Protein AF-A0A7G5ZEV6-F1 (afdb_monomer_lite)

Sequence (323 aa):
MERAWCELLFVLGARPIETLELEPDALMLGCTPVLNLFPRTSEPVRVDGTRSQYKLVADVHRERATEIYSIEEVAAIVPGERAATLPRFFGAHGTNRTARQVYWHARRGPAFKAALGGTDMRLLLVDPACDPAVPATRTLVARLLCTNRGLAETLPAGTRLDTEDAGAIGAIRLLHAPSRQSLARPDGAARWQLVSQLSLNHLSLADGPEGLLRLKELLALNNLGGSVVADRQIGALAALRCRRVTRHVGGDPWHGYRRGYALTLRLAPDGMRGSSICLFGAVLQRFLALYGGVNTFVELTIEHDDGRVAGHWGALASAQLPL

Radius of gyration: 26.37 Å; chains: 1; bounding box: 63×50×79 Å

Foldseek 3Di:
DDDDDDDDDDDDPDDDPDPDDDDPVNDDPPDDDDDQKDKAKWDKWWDFPPDQKTWIHRDPVLSLFKDFPDFPWKWKDAVPDDIDTAAAPPPPPPPDPPQFGKHKYKDWDFDPDVVSGAITIMIGIDGNVPDPVDGPGIIMMTITMMGRAQPQQPDAFQDWDDDPDDDPDPTDTHNGRDDGDQGDDPDPVLVVLVVVLVVLLALPLDAWDVSLVVVLSNQVNVVSVVDPLSNLLSVQFDHKGKDWDWDQDDDDPPDRTFIEIEIETEGEPPSQPPHDPPVVQVVVLLVVLQSHDPRYWYWYWYAYPVRHTPDTDDTDHRPDDDD

Secondary structure (DSSP, 8-state):
------------SS--SS-----TTSS-SS-------EEEEPPPEEE-SS-S-EE--S-STTTTT-EEEEEEEEEEE-TTS--EEEPBSTT-SSS---TT--EEEEEEEE-SSGGG-SEEEEEEEE-SS--TTS---EEEEEEEEEE-GGGGGGPPTT-EE--SS--S---EE-SSPPPPP-----SHHHHHHHHHHHH--S----SSHHHHHHHHHHHHTT-TT--HHHHHHHHTEEEEEEEEEEEE-SS-SSS-EEEEEEEEEEEPTTTTTTS-HHHHHHHHHHHHHHHSPTTEEEEEEEE-TTS-EEEEEEEEE------

pLDDT: mean 83.71, std 11.6, range [33.62, 97.69]

Structure (mmCIF, N/CA/C/O backbone):
data_AF-A0A7G5ZEV6-F1
#
_entry.id   AF-A0A7G5ZEV6-F1
#
loop_
_atom_site.group_PDB
_atom_site.id
_atom_site.type_symbol
_atom_site.label_atom_id
_atom_site.label_alt_id
_atom_site.label_comp_id
_atom_site.label_asym_id
_atom_site.label_entity_id
_atom_site.label_seq_id
_atom_site.pdbx_PDB_ins_code
_atom_site.Cartn_x
_atom_site.Cartn_y
_atom_site.Cartn_z
_atom_site.occupancy
_atom_site.B_iso_or_equiv
_atom_site.auth_seq_id
_atom_site.auth_comp_id
_atom_site.auth_asym_id
_atom_site.auth_atom_id
_atom_site.pdbx_PDB_model_num
ATOM 1 N N . MET A 1 1 ? -35.819 2.887 -29.837 1.00 51.06 1 MET A N 1
ATOM 2 C CA . MET A 1 1 ? -34.713 3.864 -29.763 1.00 51.06 1 MET A CA 1
ATOM 3 C C . MET A 1 1 ? -33.554 3.290 -30.551 1.00 51.06 1 MET A C 1
ATOM 5 O O . MET A 1 1 ? -33.036 2.253 -30.151 1.00 51.06 1 MET A O 1
ATOM 9 N N . GLU A 1 2 ? -33.211 3.891 -31.689 1.00 62.44 2 GLU A N 1
ATOM 10 C CA . GLU A 1 2 ? -31.985 3.543 -32.414 1.00 62.44 2 GLU A CA 1
ATOM 11 C C . GLU A 1 2 ? -30.780 3.854 -31.522 1.00 62.44 2 GLU A C 1
ATOM 13 O O . GLU A 1 2 ? -30.705 4.920 -30.909 1.00 62.44 2 GLU A O 1
ATOM 18 N N . ARG A 1 3 ? -29.863 2.892 -31.387 1.00 72.12 3 ARG A N 1
ATOM 19 C CA . ARG A 1 3 ? -28.606 3.115 -30.672 1.00 72.12 3 ARG A CA 1
ATOM 20 C C . ARG A 1 3 ? -27.737 4.014 -31.543 1.00 72.12 3 ARG A C 1
ATOM 22 O O . ARG A 1 3 ? -27.248 3.566 -32.574 1.00 72.12 3 ARG A O 1
ATOM 29 N N . ALA A 1 4 ? -27.554 5.263 -31.128 1.00 84.75 4 ALA A N 1
ATOM 30 C CA . ALA A 1 4 ? -26.522 6.118 -31.698 1.00 84.75 4 ALA A CA 1
ATOM 31 C C . ALA A 1 4 ? -25.148 5.503 -31.392 1.00 84.75 4 ALA A C 1
ATOM 33 O O . ALA A 1 4 ? -24.882 5.118 -30.251 1.00 84.75 4 ALA A O 1
ATOM 34 N N . TRP A 1 5 ? -24.295 5.391 -32.404 1.00 86.69 5 TRP A N 1
ATOM 35 C CA . TRP A 1 5 ? -22.937 4.870 -32.280 1.00 86.69 5 TRP A CA 1
ATOM 36 C C . TRP A 1 5 ? -21.950 5.827 -32.948 1.00 86.69 5 TRP A C 1
ATOM 38 O O . TRP A 1 5 ? -22.312 6.582 -33.851 1.00 86.69 5 TRP A O 1
ATOM 48 N N . CYS A 1 6 ? -20.707 5.809 -32.478 1.00 88.38 6 CYS A N 1
ATOM 49 C CA . CYS A 1 6 ? -19.577 6.472 -33.114 1.00 88.38 6 CYS A CA 1
ATOM 50 C C . CYS A 1 6 ? -18.364 5.539 -33.077 1.00 88.38 6 CYS A C 1
ATOM 52 O O . CYS A 1 6 ? -18.226 4.725 -32.162 1.00 88.38 6 CYS A O 1
ATOM 54 N N . GLU A 1 7 ? -17.497 5.652 -34.076 1.00 90.12 7 GLU A N 1
ATOM 55 C CA . GLU A 1 7 ? -16.251 4.891 -34.155 1.00 90.12 7 GLU A CA 1
ATOM 56 C C . GLU A 1 7 ? -15.070 5.782 -33.768 1.00 90.12 7 GLU A C 1
ATOM 58 O O . GLU A 1 7 ? -14.971 6.934 -34.194 1.00 90.12 7 GLU A O 1
ATOM 63 N N . LEU A 1 8 ? -14.164 5.237 -32.955 1.00 87.75 8 LEU A N 1
ATOM 64 C CA . LEU A 1 8 ? -12.902 5.874 -32.592 1.00 87.75 8 LEU A CA 1
ATOM 65 C C . LEU A 1 8 ? -11.758 5.085 -33.227 1.00 87.75 8 LEU A C 1
ATOM 67 O O . LEU A 1 8 ? -11.568 3.909 -32.921 1.00 87.75 8 LEU A O 1
ATOM 71 N N . LEU A 1 9 ? -10.984 5.739 -34.094 1.00 89.94 9 LEU A N 1
ATOM 72 C CA . LEU A 1 9 ? -9.820 5.139 -34.739 1.00 89.94 9 LEU A CA 1
ATOM 73 C C . LEU A 1 9 ? -8.532 5.591 -34.040 1.00 89.94 9 LEU A C 1
ATOM 75 O O . LEU A 1 9 ? -8.177 6.769 -34.072 1.00 89.94 9 LEU A O 1
ATOM 79 N N . PHE A 1 10 ? -7.807 4.644 -33.446 1.00 86.12 10 PHE A N 1
ATOM 80 C CA . PHE A 1 10 ? -6.501 4.890 -32.832 1.00 86.12 10 PHE A CA 1
ATOM 81 C C . PHE A 1 10 ? -5.382 4.568 -33.827 1.00 86.12 10 PHE A C 1
ATOM 83 O O . PHE A 1 10 ? -5.043 3.406 -34.046 1.00 86.12 10 PHE A O 1
ATOM 90 N N . VAL A 1 11 ? -4.802 5.600 -34.442 1.00 88.94 11 VAL A N 1
ATOM 91 C CA . VAL A 1 11 ? -3.686 5.444 -35.387 1.00 88.94 11 VAL A CA 1
ATOM 92 C C . VAL A 1 11 ? -2.369 5.364 -34.616 1.00 88.94 11 VAL A C 1
ATOM 94 O O . VAL A 1 11 ? -1.988 6.303 -33.918 1.00 88.94 11 VAL A O 1
ATOM 97 N N . LEU A 1 12 ? -1.662 4.241 -34.745 1.00 85.81 12 LEU A N 1
ATOM 98 C CA . LEU A 1 12 ? -0.356 4.040 -34.119 1.00 85.81 12 LEU A CA 1
ATOM 99 C C . LEU A 1 12 ? 0.763 4.552 -35.035 1.00 85.81 12 LEU A C 1
ATOM 101 O O . LEU A 1 12 ? 0.780 4.262 -36.228 1.00 85.81 12 LEU A O 1
ATOM 105 N N . GLY A 1 13 ? 1.735 5.270 -34.465 1.00 85.75 13 GLY A N 1
ATOM 106 C CA . GLY A 1 13 ? 2.903 5.779 -35.202 1.00 85.75 13 GLY A CA 1
ATOM 107 C C . GLY A 1 13 ? 3.938 4.710 -35.578 1.00 85.75 13 GLY A C 1
ATOM 108 O O . GLY A 1 13 ? 4.885 4.998 -36.303 1.00 85.75 13 GLY A O 1
ATOM 109 N N . ALA A 1 14 ? 3.776 3.482 -35.084 1.00 81.88 14 ALA A N 1
ATOM 110 C CA . ALA A 1 14 ? 4.617 2.338 -35.404 1.00 81.88 14 ALA A CA 1
ATOM 111 C C . ALA A 1 14 ? 3.800 1.044 -35.321 1.00 81.88 14 ALA A C 1
ATOM 113 O O . ALA A 1 14 ? 2.807 0.964 -34.593 1.00 81.88 14 ALA A O 1
ATOM 114 N N . ARG A 1 15 ? 4.237 0.013 -36.050 1.00 78.44 15 ARG A N 1
ATOM 115 C CA . ARG A 1 15 ? 3.632 -1.320 -35.976 1.00 78.44 15 ARG A CA 1
ATOM 116 C C . ARG A 1 15 ? 3.967 -1.966 -34.618 1.00 78.44 15 ARG A C 1
ATOM 118 O O . ARG A 1 15 ? 5.145 -1.965 -34.254 1.00 78.44 15 ARG A O 1
ATOM 125 N N . PRO A 1 16 ? 2.986 -2.532 -33.889 1.00 72.25 16 PRO A N 1
ATOM 126 C CA . PRO A 1 16 ? 3.250 -3.312 -32.683 1.00 72.25 16 PRO A CA 1
ATOM 127 C C . PRO A 1 16 ? 4.245 -4.448 -32.954 1.00 72.25 16 PRO A C 1
ATOM 129 O O . PRO A 1 16 ? 4.195 -5.078 -34.012 1.00 72.25 16 PRO A O 1
ATOM 132 N N . ILE A 1 17 ? 5.159 -4.685 -32.009 1.00 64.81 17 ILE A N 1
ATOM 133 C CA . ILE A 1 17 ? 6.208 -5.717 -32.119 1.00 64.81 17 ILE A CA 1
ATOM 134 C C . ILE A 1 17 ? 5.598 -7.123 -32.016 1.00 64.81 17 ILE A C 1
ATOM 136 O O . ILE A 1 17 ? 6.056 -8.045 -32.686 1.00 64.81 17 ILE A O 1
ATOM 140 N N . GLU A 1 18 ? 4.543 -7.267 -31.215 1.00 67.56 18 GLU A N 1
ATOM 141 C CA . GLU A 1 18 ? 3.752 -8.489 -31.077 1.00 67.56 18 GLU A CA 1
ATOM 142 C C . GLU A 1 18 ? 2.370 -8.285 -31.703 1.00 67.56 18 GLU A C 1
ATOM 144 O O . GLU A 1 18 ? 1.846 -7.166 -31.738 1.00 67.56 18 GLU A O 1
ATOM 149 N N . THR A 1 19 ? 1.778 -9.361 -32.219 1.00 71.81 19 THR A N 1
ATOM 150 C CA . THR A 1 19 ? 0.402 -9.344 -32.720 1.00 71.81 19 THR A CA 1
ATOM 151 C C . THR A 1 19 ? -0.529 -8.996 -31.562 1.00 71.81 19 THR A C 1
ATOM 153 O O . THR A 1 19 ? -0.607 -9.732 -30.584 1.00 71.81 19 THR A O 1
ATOM 156 N N . LEU A 1 20 ? -1.208 -7.853 -31.653 1.00 70.50 20 LEU A N 1
ATOM 157 C CA . LEU A 1 20 ? -2.166 -7.427 -30.642 1.00 70.50 20 LEU A CA 1
ATOM 158 C C . LEU A 1 20 ? -3.488 -8.160 -30.893 1.00 70.50 20 LEU A C 1
ATOM 160 O O . LEU A 1 20 ? -4.262 -7.764 -31.763 1.00 70.50 20 LEU A O 1
ATOM 164 N N . GLU A 1 21 ? -3.723 -9.247 -30.168 1.00 75.88 21 GLU A N 1
ATOM 165 C CA . GLU A 1 21 ? -5.029 -9.905 -30.140 1.00 75.88 21 GLU A CA 1
ATOM 166 C C . GLU A 1 21 ? -5.960 -9.078 -29.245 1.00 75.88 21 GLU A C 1
ATOM 168 O O . GLU A 1 21 ? -5.743 -8.960 -28.040 1.00 75.88 21 GLU A O 1
ATOM 173 N N . LEU A 1 22 ? -6.949 -8.421 -29.856 1.00 80.25 22 LEU A N 1
ATOM 174 C CA . LEU A 1 22 ? -7.948 -7.620 -29.154 1.00 80.25 22 LEU A CA 1
ATOM 175 C C . LEU A 1 22 ? -9.276 -8.367 -29.138 1.00 80.25 22 LEU A C 1
ATOM 177 O O . LEU A 1 22 ? -9.859 -8.628 -30.191 1.00 80.25 22 LEU A O 1
ATOM 181 N N . GLU A 1 23 ? -9.768 -8.656 -27.942 1.00 84.31 23 GLU A N 1
ATOM 182 C CA . GLU A 1 23 ? -11.120 -9.167 -27.733 1.00 84.31 23 GLU A CA 1
ATOM 183 C C . GLU A 1 23 ? -12.104 -7.998 -27.520 1.00 84.31 23 GLU A C 1
ATOM 185 O O . GLU A 1 23 ? -11.692 -6.912 -27.094 1.00 84.31 23 GLU A O 1
ATOM 190 N N . PRO A 1 24 ? -13.409 -8.159 -27.820 1.00 83.44 24 PRO A N 1
ATOM 191 C CA . PRO A 1 24 ? -14.403 -7.094 -27.647 1.00 83.44 24 PRO A CA 1
ATOM 192 C C . PRO A 1 24 ? -14.501 -6.521 -26.222 1.00 83.44 24 PRO A C 1
ATOM 194 O O . PRO A 1 24 ? -14.968 -5.400 -26.042 1.00 83.44 24 PRO A O 1
ATOM 197 N N . ASP A 1 25 ? -14.077 -7.278 -25.215 1.00 83.75 25 ASP A N 1
ATOM 198 C CA . ASP A 1 25 ? -14.032 -6.912 -23.799 1.00 83.75 25 ASP A CA 1
ATOM 199 C C . ASP A 1 25 ? -12.649 -6.416 -23.333 1.00 83.75 25 ASP A C 1
ATOM 201 O O . ASP A 1 25 ? -12.486 -6.064 -22.165 1.00 83.75 25 ASP A O 1
ATOM 205 N N . ALA A 1 26 ? -11.670 -6.278 -24.236 1.00 84.00 26 ALA A N 1
ATOM 206 C CA . ALA A 1 26 ? -10.351 -5.722 -23.918 1.00 84.00 26 ALA A CA 1
ATOM 207 C C . ALA A 1 26 ? -10.407 -4.245 -23.476 1.00 84.00 26 ALA A C 1
ATOM 209 O O . ALA A 1 26 ? -9.509 -3.763 -22.782 1.00 84.00 26 ALA A O 1
ATOM 210 N N . LEU A 1 27 ? -11.456 -3.515 -23.872 1.00 86.06 27 LEU A N 1
ATOM 211 C CA . LEU A 1 27 ? -11.711 -2.136 -23.462 1.00 86.06 27 LEU A CA 1
ATOM 212 C C . LEU A 1 27 ? -13.112 -2.028 -22.865 1.00 86.06 27 LEU A C 1
ATOM 214 O O . LEU A 1 27 ? -14.116 -2.119 -23.568 1.00 86.06 27 LEU A O 1
ATOM 218 N N . MET A 1 28 ? -13.174 -1.779 -21.560 1.00 87.31 28 MET A N 1
ATOM 219 C CA . MET A 1 28 ? -14.430 -1.617 -20.834 1.00 87.31 28 MET A CA 1
ATOM 220 C C . MET A 1 28 ? -14.518 -0.226 -20.207 1.00 87.31 28 MET A C 1
ATOM 222 O O . MET A 1 28 ? -13.557 0.288 -19.633 1.00 87.31 28 MET A O 1
ATOM 226 N N . LEU A 1 29 ? -15.694 0.390 -20.317 1.00 88.12 29 LEU A N 1
ATOM 227 C CA . LEU A 1 29 ? -16.012 1.670 -19.687 1.00 88.12 29 LEU A CA 1
ATOM 228 C C . LEU A 1 29 ? -16.746 1.441 -18.361 1.00 88.12 29 LEU A C 1
ATOM 230 O O . LEU A 1 29 ? -17.375 0.405 -18.156 1.00 88.12 29 LEU A O 1
ATOM 234 N N . GLY A 1 30 ? -16.701 2.430 -17.465 1.00 88.44 30 GLY A N 1
ATOM 235 C CA . GLY A 1 30 ? -17.373 2.340 -16.161 1.00 88.44 30 GLY A CA 1
ATOM 236 C C . GLY A 1 30 ? -16.683 1.395 -15.173 1.00 88.44 30 GLY A C 1
ATOM 237 O O . GLY A 1 30 ? -17.305 0.935 -14.218 1.00 88.44 30 GLY A O 1
ATOM 238 N N . CYS A 1 31 ? -15.405 1.094 -15.396 1.00 91.19 31 CYS A N 1
ATOM 239 C CA . CYS A 1 31 ? -14.607 0.239 -14.528 1.00 91.19 31 CYS A CA 1
ATOM 240 C C . CYS A 1 31 ? -13.794 1.088 -13.549 1.00 91.19 31 CYS A C 1
ATOM 242 O O . CYS A 1 31 ? -13.186 2.086 -13.932 1.00 91.19 31 CYS A O 1
ATOM 244 N N . THR A 1 32 ? -13.757 0.677 -12.284 1.00 92.81 32 THR A N 1
ATOM 245 C CA . THR A 1 32 ? -12.951 1.321 -11.243 1.00 92.81 32 THR A CA 1
ATOM 246 C C . THR A 1 32 ? -12.394 0.259 -10.294 1.00 92.81 32 THR A C 1
ATOM 248 O O . THR A 1 32 ? -13.095 -0.724 -10.023 1.00 92.81 32 THR A O 1
ATOM 251 N N . PRO A 1 33 ? -11.152 0.396 -9.792 1.00 94.19 33 PRO A N 1
ATOM 252 C CA . PRO A 1 33 ? -10.669 -0.475 -8.731 1.00 94.19 33 PRO A CA 1
ATOM 253 C C . PRO A 1 33 ? -11.511 -0.281 -7.465 1.00 94.19 33 PRO A C 1
ATOM 255 O O . PRO A 1 33 ? -11.847 0.841 -7.088 1.00 94.19 33 PRO A O 1
ATOM 258 N N . VAL A 1 34 ? -11.822 -1.384 -6.787 1.00 91.69 34 VAL A N 1
ATOM 259 C CA . VAL A 1 34 ? -12.568 -1.387 -5.523 1.00 91.69 34 VAL A CA 1
ATOM 260 C C . VAL A 1 34 ? -11.732 -2.019 -4.418 1.00 91.69 34 VAL A C 1
ATOM 262 O O . VAL A 1 34 ? -10.966 -2.953 -4.657 1.00 91.69 34 VAL A O 1
ATOM 265 N N . LEU A 1 35 ? -11.878 -1.505 -3.197 1.00 93.31 35 LEU A N 1
ATOM 266 C CA . LEU A 1 35 ? -11.223 -2.027 -2.000 1.00 93.31 35 LEU A CA 1
ATOM 267 C C . LEU A 1 35 ? -12.280 -2.578 -1.048 1.00 93.31 35 LEU A C 1
ATOM 269 O O . LEU A 1 35 ? -13.309 -1.945 -0.830 1.00 93.31 35 LEU A O 1
ATOM 273 N N . ASN A 1 36 ? -12.005 -3.734 -0.442 1.00 93.56 36 ASN A N 1
ATOM 274 C CA . ASN A 1 36 ? -12.885 -4.304 0.573 1.00 93.56 36 ASN A CA 1
ATOM 275 C C . ASN A 1 36 ? -12.675 -3.622 1.934 1.00 93.56 36 ASN A C 1
ATOM 277 O O . ASN A 1 36 ? -11.976 -4.156 2.803 1.00 93.56 36 ASN A O 1
ATOM 281 N N . LEU A 1 37 ? -13.245 -2.430 2.090 1.00 94.88 37 LEU A N 1
ATOM 282 C CA . LEU A 1 37 ? -13.186 -1.637 3.310 1.00 94.88 37 LEU A CA 1
ATOM 283 C C . LEU A 1 37 ? -14.581 -1.127 3.671 1.00 94.88 37 LEU A C 1
ATOM 285 O O . LEU A 1 37 ? -15.252 -0.523 2.841 1.00 94.88 37 LEU A O 1
ATOM 289 N N . PHE A 1 38 ? -15.003 -1.346 4.914 1.00 94.62 38 PHE A N 1
ATOM 290 C CA . PHE A 1 38 ? -16.320 -0.936 5.404 1.00 94.62 38 PHE A CA 1
ATOM 291 C C . PHE A 1 38 ? -16.243 -0.364 6.826 1.00 94.62 38 PHE A C 1
ATOM 293 O O . PHE A 1 38 ? -15.426 -0.821 7.638 1.00 94.62 38 PHE A O 1
ATOM 300 N N . PRO A 1 39 ? -17.067 0.644 7.158 1.00 96.56 39 PRO A N 1
ATOM 301 C CA . PRO A 1 39 ? -17.065 1.249 8.481 1.00 96.56 39 PRO A CA 1
ATOM 302 C C . PRO A 1 39 ? -17.690 0.315 9.527 1.00 96.56 39 PRO A C 1
ATOM 304 O O . PRO A 1 39 ? -18.668 -0.385 9.261 1.00 96.56 39 PRO A O 1
ATOM 307 N N . ARG A 1 40 ? -17.147 0.326 10.748 1.00 96.75 40 ARG A N 1
ATOM 308 C CA . ARG A 1 40 ? -17.740 -0.319 11.932 1.00 96.75 40 ARG A CA 1
ATOM 309 C C . ARG A 1 40 ? -17.477 0.496 13.192 1.00 96.75 40 ARG A C 1
ATOM 311 O O . ARG A 1 40 ? -16.454 1.167 13.304 1.00 96.75 40 ARG A O 1
ATOM 318 N N . THR A 1 41 ? -18.379 0.385 14.158 1.00 97.19 41 THR A N 1
ATOM 319 C CA . THR A 1 41 ? -18.145 0.835 15.534 1.00 97.19 41 THR A CA 1
ATOM 320 C C . THR A 1 41 ? -17.613 -0.342 16.337 1.00 97.19 41 THR A C 1
ATOM 322 O O . THR A 1 41 ? -18.148 -1.439 16.220 1.00 97.19 41 THR A O 1
ATOM 325 N N . SER A 1 42 ? -16.550 -0.133 17.112 1.00 97.25 42 SER A N 1
ATOM 326 C CA . SER A 1 42 ? -15.963 -1.188 17.934 1.00 97.25 42 SER A CA 1
ATOM 327 C C . SER A 1 42 ? -16.894 -1.632 19.057 1.00 97.25 42 SER A C 1
ATOM 329 O O . SER A 1 42 ? -17.705 -0.849 19.556 1.00 97.25 42 SER A O 1
ATOM 331 N N . GLU A 1 43 ? -16.662 -2.842 19.558 1.00 96.75 43 GLU A N 1
ATOM 332 C CA . GLU A 1 43 ? -17.153 -3.241 20.873 1.00 96.75 43 GLU A CA 1
ATOM 333 C C . GLU A 1 43 ? -16.636 -2.261 21.946 1.00 96.75 43 GLU A C 1
ATOM 335 O O . GLU A 1 43 ? -15.498 -1.774 21.837 1.00 96.75 43 GLU A O 1
ATOM 340 N N . PRO A 1 44 ? -17.439 -1.948 22.978 1.00 95.88 44 PRO A N 1
ATOM 341 C CA . PRO A 1 44 ? -17.030 -1.048 24.045 1.00 95.88 44 PRO A CA 1
ATOM 342 C C . PRO A 1 44 ? -15.891 -1.661 24.863 1.00 95.88 44 PRO A C 1
ATOM 344 O O . PRO A 1 44 ? -15.980 -2.778 25.374 1.00 95.88 44 PRO A O 1
ATOM 347 N N . VAL A 1 45 ? -14.813 -0.901 25.033 1.00 94.56 45 VAL A N 1
ATOM 348 C CA . VAL A 1 45 ? -13.636 -1.322 25.795 1.00 94.56 45 VAL A CA 1
ATOM 349 C C . VAL A 1 45 ? -13.634 -0.603 27.135 1.00 94.56 45 VAL A C 1
ATOM 351 O O . VAL A 1 45 ? -13.322 0.585 27.214 1.00 94.56 45 VAL A O 1
ATOM 354 N N . ARG A 1 46 ? -13.961 -1.323 28.209 1.00 93.00 46 ARG A N 1
ATOM 355 C CA . ARG A 1 46 ? -13.833 -0.790 29.568 1.00 93.00 46 ARG A CA 1
ATOM 356 C C . ARG A 1 46 ? -12.359 -0.709 29.958 1.00 93.00 46 ARG A C 1
ATOM 358 O O . ARG A 1 46 ? -11.650 -1.713 29.934 1.00 93.00 46 ARG A O 1
ATOM 365 N N . VAL A 1 47 ? -11.922 0.486 30.330 1.00 90.12 47 VAL A N 1
ATOM 366 C CA . VAL A 1 47 ? -10.599 0.744 30.896 1.00 90.12 47 VAL A CA 1
ATOM 367 C C . VAL A 1 47 ? -10.734 0.697 32.410 1.00 90.12 47 VAL A C 1
ATOM 369 O O . VAL A 1 47 ? -11.624 1.325 32.978 1.00 90.12 47 VAL A O 1
ATOM 372 N N . ASP A 1 48 ? -9.881 -0.091 33.051 1.00 84.62 48 ASP A N 1
ATOM 373 C CA . ASP A 1 48 ? -9.865 -0.282 34.505 1.00 84.62 48 ASP A CA 1
ATOM 374 C C . ASP A 1 48 ? -8.508 0.080 35.129 1.00 84.62 48 ASP A C 1
ATOM 376 O O . ASP A 1 48 ? -8.348 0.022 36.344 1.00 84.62 48 ASP A O 1
ATOM 380 N N . GLY A 1 49 ? -7.524 0.458 34.306 1.00 81.94 49 GLY A N 1
ATOM 381 C CA . GLY A 1 49 ? -6.166 0.786 34.746 1.00 81.94 49 GLY A CA 1
ATOM 382 C C . GLY A 1 49 ? -5.306 -0.429 35.108 1.00 81.94 49 GLY A C 1
ATOM 383 O O . GLY A 1 49 ? -4.120 -0.268 35.371 1.00 81.94 49 GLY A O 1
ATOM 384 N N . THR A 1 50 ? -5.848 -1.649 35.062 1.00 84.50 50 THR A N 1
ATOM 385 C CA . THR A 1 50 ? -5.110 -2.877 35.417 1.00 84.50 50 THR A CA 1
ATOM 386 C C . THR A 1 50 ? -4.229 -3.392 34.280 1.00 84.50 50 THR A C 1
ATOM 388 O O . THR A 1 50 ? -3.335 -4.212 34.490 1.00 84.50 50 THR A O 1
ATOM 391 N N . ARG A 1 51 ? -4.479 -2.919 33.053 1.00 86.88 51 ARG A N 1
ATOM 392 C CA . ARG A 1 51 ? -3.773 -3.329 31.835 1.00 86.88 51 ARG A CA 1
ATOM 393 C C . ARG A 1 51 ? -3.172 -2.122 31.131 1.00 86.88 51 ARG A C 1
ATOM 395 O O . ARG A 1 51 ? -3.811 -1.083 30.985 1.00 86.88 51 ARG A O 1
ATOM 402 N N . SER A 1 52 ? -1.965 -2.307 30.605 1.00 86.50 52 SER A N 1
ATOM 403 C CA . SER A 1 52 ? -1.275 -1.309 29.778 1.00 86.50 52 SER A CA 1
ATOM 404 C C . SER A 1 52 ? -1.798 -1.241 28.340 1.00 86.50 52 SER A C 1
ATOM 406 O O . SER A 1 52 ? -1.575 -0.256 27.639 1.00 86.50 52 SER A O 1
ATOM 408 N N . GLN A 1 53 ? -2.488 -2.289 27.882 1.00 91.12 53 GLN A N 1
ATOM 409 C CA . GLN A 1 53 ? -3.024 -2.394 26.530 1.00 91.12 53 GLN A CA 1
ATOM 410 C C . GLN A 1 53 ? -4.368 -3.121 26.525 1.00 91.12 53 GLN A C 1
ATOM 412 O O . GLN A 1 53 ? -4.554 -4.125 27.218 1.00 91.12 53 GLN A O 1
ATOM 417 N N . TYR A 1 54 ? -5.280 -2.650 25.683 1.00 92.31 54 TYR A N 1
ATOM 418 C CA . TYR A 1 54 ? -6.630 -3.182 25.554 1.00 92.31 54 TYR A CA 1
ATOM 419 C C . TYR A 1 54 ? -6.856 -3.672 24.128 1.00 92.31 54 TYR A C 1
ATOM 421 O O . TYR A 1 54 ? -6.559 -2.963 23.167 1.00 92.31 54 TYR A O 1
ATOM 429 N N . LYS A 1 55 ? -7.354 -4.901 23.969 1.00 92.94 55 LYS A N 1
ATOM 430 C CA . LYS A 1 55 ? -7.707 -5.428 22.647 1.00 92.94 55 LYS A CA 1
ATOM 431 C C . LYS A 1 55 ? -8.910 -4.655 22.113 1.00 92.94 55 LYS A C 1
ATOM 433 O O . LYS A 1 55 ? -9.910 -4.530 22.812 1.00 92.94 55 LYS A O 1
ATOM 438 N N . LEU A 1 56 ? -8.809 -4.189 20.874 1.00 94.62 56 LEU A N 1
ATOM 439 C CA . LEU A 1 56 ? -9.925 -3.591 20.161 1.00 94.62 56 LEU A CA 1
ATOM 440 C C . LEU A 1 56 ? -10.595 -4.657 19.296 1.00 94.62 56 LEU A C 1
ATOM 442 O O . LEU A 1 56 ? -9.922 -5.342 18.523 1.00 94.62 56 LEU A O 1
ATOM 446 N N . VAL A 1 57 ? -11.908 -4.807 19.444 1.00 94.25 57 VAL A N 1
ATOM 447 C CA . VAL A 1 57 ? -12.719 -5.779 18.701 1.00 94.25 57 VAL A CA 1
ATOM 448 C C . VAL A 1 57 ? -13.716 -5.003 17.853 1.00 94.25 57 VAL A C 1
ATOM 450 O O . VAL A 1 57 ? -14.395 -4.120 18.366 1.00 94.25 57 VAL A O 1
ATOM 453 N N . ALA A 1 58 ? -13.772 -5.296 16.554 1.00 94.56 58 ALA A N 1
ATOM 454 C CA . ALA A 1 58 ? -14.711 -4.636 15.646 1.00 94.56 58 ALA A CA 1
ATOM 455 C C . ALA A 1 58 ? -16.134 -5.193 15.763 1.00 94.56 58 ALA A C 1
ATOM 457 O O . ALA A 1 58 ? -17.089 -4.434 15.719 1.00 94.56 58 ALA A O 1
ATOM 458 N N . ASP A 1 59 ? -16.253 -6.515 15.863 1.00 92.38 59 ASP A N 1
ATOM 459 C CA . ASP A 1 59 ? -17.519 -7.239 15.959 1.00 92.38 59 ASP A CA 1
ATOM 460 C C . ASP A 1 59 ? -17.212 -8.594 16.606 1.00 92.38 59 ASP A C 1
ATOM 462 O O . ASP A 1 59 ? -16.470 -9.403 16.034 1.00 92.38 59 ASP A O 1
ATOM 466 N N . VAL A 1 60 ? -17.722 -8.829 17.816 1.00 91.06 60 VAL A N 1
ATOM 467 C CA . VAL A 1 60 ? -17.437 -10.069 18.559 1.00 91.06 60 VAL A CA 1
ATOM 468 C C . VAL A 1 60 ? -18.049 -11.305 17.891 1.00 91.06 60 VAL A C 1
ATOM 470 O O . VAL A 1 60 ? -17.474 -12.394 17.949 1.00 91.06 60 VAL A O 1
ATOM 473 N N . HIS A 1 61 ? -19.178 -11.149 17.199 1.00 91.00 61 HIS A N 1
ATOM 474 C CA . HIS A 1 61 ? -19.874 -12.244 16.524 1.00 91.00 61 HIS A CA 1
ATOM 475 C C . HIS A 1 61 ? -19.206 -12.617 15.200 1.00 91.00 61 HIS A C 1
ATOM 477 O O . HIS A 1 61 ? -19.265 -13.772 14.775 1.00 91.00 61 HIS A O 1
ATOM 483 N N . ARG A 1 62 ? -18.536 -11.655 14.557 1.00 89.50 62 ARG A N 1
ATOM 484 C CA . ARG A 1 62 ? -17.846 -11.835 13.270 1.00 89.50 62 ARG A CA 1
ATOM 485 C C . ARG A 1 62 ? -16.325 -11.733 13.371 1.00 89.50 62 ARG A C 1
ATOM 487 O O . ARG A 1 62 ? -15.664 -11.529 12.358 1.00 89.50 62 ARG A O 1
ATOM 494 N N . GLU A 1 63 ? -15.741 -11.959 14.548 1.00 87.12 63 GLU A N 1
ATOM 495 C CA . GLU A 1 63 ? -14.290 -11.827 14.784 1.00 87.12 63 GLU A CA 1
ATOM 496 C C . GLU A 1 63 ? -13.434 -12.671 13.812 1.00 87.12 63 GLU A C 1
ATOM 498 O O . GLU A 1 63 ? -12.343 -12.262 13.416 1.00 87.12 63 GLU A O 1
ATOM 503 N N . ARG A 1 64 ? -13.945 -13.834 13.375 1.00 85.88 64 ARG A N 1
ATOM 504 C CA . ARG A 1 64 ? -13.266 -14.714 12.403 1.00 85.88 64 ARG A CA 1
ATOM 505 C C . ARG A 1 64 ? -13.205 -14.153 10.987 1.00 85.88 64 ARG A C 1
ATOM 507 O O . ARG A 1 64 ? -12.322 -14.540 10.232 1.00 85.88 64 ARG A O 1
ATOM 514 N N . ALA A 1 65 ? -14.164 -13.309 10.622 1.00 88.06 65 ALA A N 1
ATOM 515 C CA . ALA A 1 65 ? -14.313 -12.776 9.274 1.00 88.06 65 ALA A CA 1
ATOM 516 C C . ALA A 1 65 ? -13.907 -11.303 9.193 1.00 88.06 65 ALA A C 1
ATOM 518 O O . ALA A 1 65 ? -13.536 -10.851 8.123 1.00 88.06 65 ALA A O 1
ATOM 519 N N . THR A 1 66 ? -13.942 -10.562 10.300 1.00 91.19 66 THR A N 1
ATOM 520 C CA . THR A 1 66 ? -13.668 -9.122 10.337 1.00 91.19 66 THR A CA 1
ATOM 521 C C . THR A 1 66 ? -12.273 -8.847 10.896 1.00 91.19 66 THR A C 1
ATOM 523 O O . THR A 1 66 ? -11.883 -9.374 11.940 1.00 91.19 66 THR A O 1
ATOM 526 N N . GLU A 1 67 ? -11.514 -7.990 10.220 1.00 91.69 67 GLU A N 1
ATOM 527 C CA . GLU A 1 67 ? -10.230 -7.468 10.692 1.00 91.69 67 GLU A CA 1
ATOM 528 C C . GLU A 1 67 ? -10.219 -5.942 10.628 1.00 91.69 67 GLU A C 1
ATOM 530 O O . GLU A 1 67 ? -10.724 -5.335 9.686 1.00 91.69 67 GLU A O 1
ATOM 535 N N . ILE A 1 68 ? -9.636 -5.318 11.651 1.00 94.25 68 ILE A N 1
ATOM 536 C CA . ILE A 1 68 ? -9.508 -3.862 11.734 1.00 94.25 68 ILE A CA 1
ATOM 537 C C . ILE A 1 68 ? -8.389 -3.419 10.790 1.00 94.25 68 ILE A C 1
ATOM 539 O O . ILE A 1 68 ? -7.225 -3.774 11.003 1.00 94.25 68 ILE A O 1
ATOM 543 N N . TYR A 1 69 ? -8.721 -2.601 9.792 1.00 93.50 69 TYR A N 1
ATOM 544 C CA . TYR A 1 69 ? -7.764 -1.979 8.876 1.00 93.50 69 TYR A CA 1
ATOM 545 C C . TYR A 1 69 ? -7.172 -0.699 9.484 1.00 93.50 69 TYR A C 1
ATOM 547 O O . TYR A 1 69 ? -5.956 -0.611 9.679 1.00 93.50 69 TYR A O 1
ATOM 555 N N . SER A 1 70 ? -8.023 0.248 9.881 1.00 94.19 70 SER A N 1
ATOM 556 C CA . SER A 1 70 ? -7.620 1.506 10.519 1.00 94.19 70 SER A CA 1
ATOM 557 C C . SER A 1 70 ? -8.561 1.887 11.660 1.00 94.19 70 SER A C 1
ATOM 559 O O . SER A 1 70 ? -9.724 1.483 11.713 1.00 94.19 70 SER A O 1
ATOM 561 N N . ILE A 1 71 ? -8.019 2.661 12.601 1.00 95.69 71 ILE A N 1
ATOM 562 C CA . ILE A 1 71 ? -8.800 3.369 13.613 1.00 95.69 71 ILE A CA 1
ATOM 563 C C . ILE A 1 71 ? -8.930 4.806 13.127 1.00 95.69 71 ILE A C 1
ATOM 565 O O . ILE A 1 71 ? -7.922 5.505 12.993 1.00 95.69 71 ILE A O 1
ATOM 569 N N . GLU A 1 72 ? -10.164 5.214 12.865 1.00 95.38 72 GLU A N 1
ATOM 570 C CA . GLU A 1 72 ? -10.490 6.550 12.379 1.00 95.38 72 GLU A CA 1
ATOM 571 C C . GLU A 1 72 ? -10.650 7.525 13.543 1.00 95.38 72 GLU A C 1
ATOM 573 O O . GLU A 1 72 ? -10.154 8.648 13.502 1.00 95.38 72 GLU A O 1
ATOM 578 N N . GLU A 1 73 ? -11.302 7.075 14.614 1.00 95.31 73 GLU A N 1
ATOM 579 C CA . GLU A 1 73 ? -11.568 7.884 15.796 1.00 95.31 73 GLU A CA 1
ATOM 580 C C . GLU A 1 73 ? -11.663 7.004 17.043 1.00 95.31 73 GLU A C 1
ATOM 582 O O . GLU A 1 73 ? -12.114 5.861 16.965 1.00 95.31 73 GLU A O 1
ATOM 587 N N . VAL A 1 74 ? -11.268 7.544 18.197 1.00 95.38 74 VAL A N 1
ATOM 588 C CA . VAL A 1 74 ? -11.495 6.933 19.510 1.00 95.38 74 VAL A CA 1
ATOM 589 C C . VAL A 1 74 ? -12.184 7.957 20.396 1.00 95.38 74 VAL A C 1
ATOM 591 O O . VAL A 1 74 ? -11.649 9.041 20.609 1.00 95.38 74 VAL A O 1
ATOM 594 N N . ALA A 1 75 ? -13.340 7.601 20.939 1.00 94.56 75 ALA A N 1
ATOM 595 C CA . ALA A 1 75 ? -14.068 8.388 21.919 1.00 94.56 75 ALA A CA 1
ATOM 596 C C . ALA A 1 75 ? -14.005 7.715 23.293 1.00 94.56 75 ALA A C 1
ATOM 598 O O . ALA A 1 75 ? -14.071 6.490 23.405 1.00 94.56 75 ALA A O 1
ATOM 599 N N . ALA A 1 76 ? -13.885 8.525 24.341 1.00 92.94 76 ALA A N 1
ATOM 600 C CA . ALA A 1 76 ? -14.005 8.104 25.726 1.00 92.94 76 ALA A CA 1
ATOM 601 C C . ALA A 1 76 ? -15.357 8.539 26.290 1.00 92.94 76 ALA A C 1
ATOM 603 O O . ALA A 1 76 ? -15.772 9.687 26.137 1.00 92.94 76 ALA A O 1
ATOM 604 N N . ILE A 1 77 ? -16.019 7.609 26.967 1.00 92.50 77 ILE A N 1
ATOM 605 C CA . ILE A 1 77 ? -17.273 7.816 27.679 1.00 92.50 77 ILE A CA 1
ATOM 606 C C . ILE A 1 77 ? -16.979 7.625 29.164 1.00 92.50 77 ILE A C 1
ATOM 608 O O . ILE A 1 77 ? -16.627 6.522 29.595 1.00 92.50 77 ILE A O 1
ATOM 612 N N . VAL A 1 78 ? -17.108 8.703 29.932 1.00 88.62 78 VAL A N 1
ATOM 613 C CA . VAL A 1 78 ? -16.975 8.709 31.392 1.00 88.62 78 VAL A CA 1
ATOM 614 C C . VAL A 1 78 ? -18.373 8.900 31.990 1.00 88.62 78 VAL A C 1
ATOM 616 O O . VAL A 1 78 ? -19.122 9.750 31.501 1.00 88.62 78 VAL A O 1
ATOM 619 N N . PRO A 1 79 ? -18.778 8.112 33.004 1.00 87.12 79 PRO A N 1
ATOM 620 C CA . PRO A 1 79 ? -20.074 8.295 33.650 1.00 87.12 79 PRO A CA 1
ATOM 621 C C . PRO A 1 79 ? -20.252 9.729 34.171 1.00 87.12 79 PRO A C 1
ATOM 623 O O . PRO A 1 79 ? -19.421 10.214 34.930 1.00 87.12 79 PRO A O 1
ATOM 626 N N . GLY A 1 80 ? -21.341 10.394 33.778 1.00 86.06 80 GLY A N 1
ATOM 627 C CA . GLY A 1 80 ? -21.638 11.774 34.186 1.00 86.06 80 GLY A CA 1
ATOM 628 C C . GLY A 1 80 ? -20.999 12.863 33.318 1.00 86.06 80 GLY A C 1
ATOM 629 O O . GLY A 1 80 ? -21.306 14.037 33.510 1.00 86.06 80 GLY A O 1
ATOM 630 N N . GLU A 1 81 ? -20.179 12.499 32.330 1.00 86.75 81 GLU A N 1
ATOM 631 C CA . GLU A 1 81 ? -19.564 13.438 31.391 1.00 86.75 81 GLU A CA 1
ATOM 632 C C . GLU A 1 81 ? -20.061 13.214 29.960 1.00 86.75 81 GLU A C 1
ATOM 634 O O . GLU A 1 81 ? -20.580 12.155 29.593 1.00 86.75 81 GLU A O 1
ATOM 639 N N . ARG A 1 82 ? -19.883 14.228 29.110 1.00 87.31 82 ARG A N 1
ATOM 640 C CA . ARG A 1 82 ? -20.137 14.092 27.675 1.00 87.31 82 ARG A CA 1
ATOM 641 C C . ARG A 1 82 ? -19.015 13.272 27.039 1.00 87.31 82 ARG A C 1
ATOM 643 O O . ARG A 1 82 ? -17.847 13.468 27.362 1.00 87.31 82 ARG A O 1
ATOM 650 N N . ALA A 1 83 ? -19.368 12.395 26.099 1.00 89.69 83 ALA A N 1
ATOM 651 C CA . ALA A 1 83 ? -18.381 11.650 25.325 1.00 89.69 83 ALA A CA 1
ATOM 652 C C . ALA A 1 83 ? -17.386 12.608 24.647 1.00 89.69 83 ALA A C 1
ATOM 654 O O . ALA A 1 83 ? -17.794 13.599 24.034 1.00 89.69 83 ALA A O 1
ATOM 655 N N . ALA A 1 84 ? -16.096 12.300 24.758 1.00 90.31 84 ALA A N 1
ATOM 656 C CA . ALA A 1 84 ? -15.017 13.139 24.255 1.00 90.31 84 ALA A CA 1
ATOM 657 C C . ALA A 1 84 ? -14.088 12.341 23.338 1.00 90.31 84 ALA A C 1
ATOM 659 O O . ALA A 1 84 ? -13.631 11.251 23.690 1.00 90.31 84 ALA A O 1
ATOM 660 N N . THR A 1 85 ? -13.777 12.897 22.169 1.00 91.94 85 THR A N 1
ATOM 661 C CA . THR A 1 85 ? -12.812 12.308 21.238 1.00 91.94 85 THR A CA 1
ATOM 662 C C . THR A 1 85 ? -11.397 12.457 21.791 1.00 91.94 85 THR A C 1
ATOM 664 O O . THR A 1 85 ? -10.954 13.553 22.141 1.00 91.94 85 THR A O 1
ATOM 667 N N . LEU A 1 86 ? -10.670 11.345 21.858 1.00 90.31 86 LEU A N 1
ATOM 668 C CA . LEU A 1 86 ? -9.280 11.316 22.281 1.00 90.31 86 LEU A CA 1
ATOM 669 C C . LEU A 1 86 ? -8.357 11.539 21.068 1.00 90.31 86 LEU A C 1
ATOM 671 O O . LEU A 1 86 ? -8.530 10.885 20.034 1.00 90.31 86 LEU A O 1
ATOM 675 N N . PRO A 1 87 ? -7.340 12.409 21.170 1.00 89.44 87 PRO A N 1
ATOM 676 C CA . PRO A 1 87 ? -6.340 12.584 20.120 1.00 89.44 87 PRO A CA 1
ATOM 677 C C . PRO A 1 87 ? -5.360 11.404 20.032 1.00 89.44 87 PRO A C 1
ATOM 679 O O . PRO A 1 87 ? -5.084 10.704 21.008 1.00 89.44 87 PRO A O 1
ATOM 682 N N . ARG A 1 88 ? -4.758 11.234 18.851 1.00 89.38 88 ARG A N 1
ATOM 683 C CA . ARG A 1 88 ? -3.649 10.297 18.613 1.00 89.38 88 ARG A CA 1
ATOM 684 C C . ARG A 1 88 ? -2.371 10.795 19.282 1.00 89.38 88 ARG A C 1
ATOM 686 O O . ARG A 1 88 ? -2.056 11.976 19.200 1.00 89.38 88 ARG A O 1
ATOM 693 N N . PHE A 1 89 ? -1.596 9.889 19.875 1.00 85.00 89 PHE A N 1
ATOM 694 C CA . PHE A 1 89 ? -0.310 10.224 20.494 1.00 85.00 89 PHE A CA 1
ATOM 695 C C . PHE A 1 89 ? 0.754 10.629 19.457 1.00 85.00 89 PHE A C 1
ATOM 697 O O . PHE A 1 89 ? 1.427 11.642 19.621 1.00 85.00 89 PHE A O 1
ATOM 704 N N . PHE A 1 90 ? 0.881 9.873 18.359 1.00 72.38 90 PHE A N 1
ATOM 705 C CA . PHE A 1 90 ? 1.762 10.221 17.236 1.00 72.38 90 PHE A CA 1
ATOM 706 C C . PHE A 1 90 ? 0.982 11.014 16.178 1.00 72.38 90 PHE A C 1
ATOM 708 O O . PHE A 1 90 ? -0.094 10.580 15.763 1.00 72.38 90 PHE A O 1
ATOM 715 N N . GLY A 1 91 ? 1.531 12.155 15.746 1.00 59.62 91 GLY A N 1
ATOM 716 C CA . GLY A 1 91 ? 0.887 13.107 14.825 1.00 59.62 91 GLY A CA 1
ATOM 717 C C . GLY A 1 91 ? 0.438 14.419 15.482 1.00 59.62 91 GLY A C 1
ATOM 718 O O . GLY A 1 91 ? 0.183 15.388 14.779 1.00 59.62 91 GLY A O 1
ATOM 719 N N . ALA A 1 92 ? 0.431 14.501 16.817 1.00 53.81 92 ALA A N 1
ATOM 720 C CA . ALA A 1 92 ? 0.155 15.725 17.578 1.00 53.81 92 ALA A CA 1
ATOM 721 C C . ALA A 1 92 ? 1.385 16.659 17.689 1.00 53.81 92 ALA A C 1
ATOM 723 O O . ALA A 1 92 ? 1.617 17.294 18.722 1.00 53.81 92 ALA A O 1
ATOM 724 N N . HIS A 1 93 ? 2.222 16.722 16.648 1.00 45.75 93 HIS A N 1
ATOM 725 C CA . HIS A 1 93 ? 3.320 17.684 16.595 1.00 45.75 93 HIS A CA 1
ATOM 726 C C . HIS A 1 93 ? 2.744 19.073 16.295 1.00 45.75 93 HIS A C 1
ATOM 728 O O . HIS A 1 93 ? 2.425 19.386 15.156 1.00 45.75 93 HIS A O 1
ATOM 734 N N . GLY A 1 94 ? 2.593 19.896 17.336 1.00 50.12 94 GLY A N 1
ATOM 735 C CA . GLY A 1 94 ? 2.409 21.347 17.205 1.00 50.12 94 GLY A CA 1
ATOM 736 C C . GLY A 1 94 ? 1.127 21.929 17.800 1.00 50.12 94 GLY A C 1
ATOM 737 O O . GLY A 1 94 ? 1.102 23.114 18.114 1.00 50.12 94 GLY A O 1
ATOM 738 N N . THR A 1 95 ? 0.080 21.139 18.041 1.00 50.12 95 THR A N 1
ATOM 739 C CA . THR A 1 95 ? -1.170 21.665 18.615 1.00 50.12 95 THR A CA 1
ATOM 740 C C . THR A 1 95 ? -1.207 21.430 20.120 1.00 50.12 95 THR A C 1
ATOM 742 O O . THR A 1 95 ? -1.587 20.359 20.580 1.00 50.12 95 THR A O 1
ATOM 745 N N . ASN A 1 96 ? -0.765 22.440 20.869 1.00 53.62 96 ASN A N 1
ATOM 746 C CA . ASN A 1 96 ? -1.104 22.701 22.269 1.00 53.62 96 ASN A CA 1
ATOM 747 C C . ASN A 1 96 ? -1.204 21.445 23.165 1.00 53.62 96 ASN A C 1
ATOM 749 O O . ASN A 1 96 ? -2.297 21.014 23.532 1.00 53.62 96 ASN A O 1
ATOM 753 N N . ARG A 1 97 ? -0.050 20.856 23.527 1.00 54.88 97 ARG A N 1
ATOM 754 C CA . ARG A 1 97 ? 0.036 19.812 24.566 1.00 54.88 97 ARG A CA 1
ATOM 755 C C . ARG A 1 97 ? -0.389 20.420 25.900 1.00 54.88 97 ARG A C 1
ATOM 757 O O . ARG A 1 97 ? 0.447 20.826 26.702 1.00 54.88 97 ARG A O 1
ATOM 764 N N . THR A 1 98 ? -1.690 20.497 26.149 1.00 57.84 98 THR A N 1
ATOM 765 C CA . THR A 1 98 ? -2.177 20.768 27.497 1.00 57.84 98 THR A CA 1
ATOM 766 C C . THR A 1 98 ? -1.716 19.608 28.376 1.00 57.84 98 THR A C 1
ATOM 768 O O . THR A 1 98 ? -1.857 18.438 28.012 1.00 57.84 98 THR A O 1
ATOM 771 N N . ALA A 1 99 ? -1.113 19.920 29.523 1.00 57.81 99 ALA A N 1
ATOM 772 C CA . ALA A 1 99 ? -0.451 18.943 30.395 1.00 57.81 99 ALA A CA 1
ATOM 773 C C . ALA A 1 99 ? -1.387 17.850 30.964 1.00 57.81 99 ALA A C 1
ATOM 775 O O . ALA A 1 99 ? -0.930 16.974 31.688 1.00 57.81 99 ALA A O 1
ATOM 776 N N . ARG A 1 100 ? -2.690 17.893 30.650 1.00 65.25 100 ARG A N 1
ATOM 777 C CA . ARG A 1 100 ? -3.738 17.017 31.194 1.00 65.25 100 ARG A CA 1
ATOM 778 C C . ARG A 1 100 ? -4.527 16.230 30.142 1.00 65.25 100 ARG A C 1
ATOM 780 O O . ARG A 1 100 ? -5.482 15.548 30.495 1.00 65.25 100 ARG A O 1
ATOM 787 N N . GLN A 1 101 ? -4.188 16.330 28.858 1.00 79.31 101 GLN A N 1
ATOM 788 C CA . GLN A 1 101 ? -4.929 15.605 27.824 1.00 79.31 101 GLN A CA 1
ATOM 789 C C . GLN A 1 101 ? -4.471 14.146 27.731 1.00 79.31 101 GLN A C 1
ATOM 791 O O . GLN A 1 101 ? -3.275 13.876 27.651 1.00 79.31 101 GLN A O 1
ATOM 796 N N . VAL A 1 102 ? -5.424 13.211 27.696 1.00 85.88 102 VAL A N 1
ATOM 797 C CA . VAL A 1 102 ? -5.144 11.790 27.450 1.00 85.88 102 VAL A CA 1
ATOM 798 C C . VAL A 1 102 ? -5.151 11.516 25.953 1.00 85.88 102 VAL A C 1
ATOM 800 O O . VAL A 1 102 ? -6.079 11.902 25.246 1.00 85.88 102 VAL A O 1
ATOM 803 N N . TYR A 1 103 ? -4.126 10.817 25.482 1.00 89.31 103 TYR A N 1
ATOM 804 C CA . TYR A 1 103 ? -3.954 10.425 24.089 1.00 89.31 103 TYR A CA 1
ATOM 805 C C . TYR A 1 103 ? -4.154 8.921 23.936 1.00 89.31 103 TYR A C 1
ATOM 807 O O . TYR A 1 103 ? -4.027 8.161 24.898 1.00 89.31 103 TYR A O 1
ATOM 815 N N . TRP A 1 104 ? -4.397 8.467 22.711 1.00 91.69 104 TRP A N 1
ATOM 816 C CA . TRP A 1 104 ? -4.360 7.047 22.379 1.00 91.69 104 TRP A CA 1
ATOM 817 C C . TRP A 1 104 ? -3.249 6.719 21.386 1.00 91.69 104 TRP A C 1
ATOM 819 O O . TRP A 1 104 ? -2.905 7.491 20.490 1.00 91.69 104 TRP A O 1
ATOM 829 N N . HIS A 1 105 ? -2.700 5.521 21.525 1.00 92.62 105 HIS A N 1
ATOM 830 C CA . HIS A 1 105 ? -1.782 4.912 20.583 1.00 92.62 105 HIS A CA 1
ATOM 831 C C . HIS A 1 105 ? -2.289 3.517 20.225 1.00 92.62 105 HIS A C 1
ATOM 833 O O . HIS A 1 105 ? -2.770 2.783 21.084 1.00 92.62 105 HIS A O 1
ATOM 839 N N . ALA A 1 106 ? -2.186 3.144 18.952 1.00 92.56 106 ALA A N 1
ATOM 840 C CA . ALA A 1 106 ? -2.582 1.824 18.490 1.00 92.56 106 ALA A CA 1
ATOM 841 C C . ALA A 1 106 ? -1.358 0.990 18.126 1.00 92.56 106 ALA A C 1
ATOM 843 O O . ALA A 1 106 ? -0.466 1.456 17.418 1.00 92.56 106 ALA A O 1
ATOM 844 N N . ARG A 1 107 ? -1.360 -0.270 18.556 1.00 89.94 107 ARG A N 1
ATOM 845 C CA . ARG A 1 107 ? -0.345 -1.257 18.202 1.00 89.94 107 ARG A CA 1
ATOM 846 C C . ARG A 1 107 ? -0.995 -2.454 17.525 1.00 89.94 107 ARG A C 1
ATOM 848 O O . ARG A 1 107 ? -1.815 -3.148 18.126 1.00 89.94 107 ARG A O 1
ATOM 855 N N . ARG A 1 108 ? -0.570 -2.731 16.294 1.00 88.75 108 ARG A N 1
ATOM 856 C CA . ARG A 1 108 ? -0.900 -3.970 15.586 1.00 88.75 108 ARG A CA 1
ATOM 857 C C . ARG A 1 108 ? 0.059 -5.074 16.015 1.00 88.75 108 ARG A C 1
ATOM 859 O O . ARG A 1 108 ? 1.257 -4.843 16.174 1.00 88.75 108 ARG A O 1
ATOM 866 N N . GLY A 1 109 ? -0.459 -6.275 16.212 1.00 86.00 109 GLY A N 1
ATOM 867 C CA . GLY A 1 109 ? 0.362 -7.451 16.482 1.00 86.00 109 GLY A CA 1
ATOM 868 C C . GLY A 1 109 ? -0.337 -8.731 16.044 1.00 86.00 109 GLY A C 1
ATOM 869 O O . GLY A 1 109 ? -1.445 -8.654 15.512 1.00 86.00 109 GLY A O 1
ATOM 870 N N . PRO A 1 110 ? 0.276 -9.899 16.286 1.00 81.19 110 PRO A N 1
ATOM 871 C CA . PRO A 1 110 ? -0.352 -11.173 15.963 1.00 81.19 110 PRO A CA 1
ATOM 872 C C . PRO A 1 110 ? -1.706 -11.298 16.668 1.00 81.19 110 PRO A C 1
ATOM 874 O O . PRO A 1 110 ? -1.903 -10.739 17.763 1.00 81.19 110 PRO A O 1
ATOM 877 N N . ALA A 1 111 ? -2.622 -12.014 16.016 1.00 79.69 111 ALA A N 1
ATOM 878 C CA . ALA A 1 111 ? -3.927 -12.326 16.575 1.00 79.69 111 ALA A CA 1
ATOM 879 C C . ALA A 1 111 ? -3.785 -13.024 17.937 1.00 79.69 111 ALA A C 1
ATOM 881 O O . ALA A 1 111 ? -2.929 -13.888 18.124 1.00 79.69 111 ALA A O 1
ATOM 882 N N . PHE A 1 112 ? -4.634 -12.657 18.899 1.00 73.62 112 PHE A N 1
ATOM 883 C CA . PHE A 1 112 ? -4.625 -13.237 20.247 1.00 73.62 112 PHE A CA 1
ATOM 884 C C . PHE A 1 112 ? -4.918 -14.741 20.236 1.00 73.62 112 PHE A C 1
ATOM 886 O O . PHE A 1 112 ? -4.393 -15.479 21.064 1.00 73.62 112 PHE A O 1
ATOM 893 N N . LYS A 1 113 ? -5.756 -15.195 19.300 1.00 77.50 113 LYS A N 1
ATOM 894 C CA . LYS A 1 113 ? -6.011 -16.614 19.053 1.00 77.50 113 LYS A CA 1
ATOM 895 C C . LYS A 1 113 ? -5.314 -16.982 17.749 1.00 77.50 113 LYS A C 1
ATOM 897 O O . LYS A 1 113 ? -5.790 -16.595 16.686 1.00 77.50 113 LYS A O 1
ATOM 902 N N . ALA A 1 114 ? -4.224 -17.744 17.829 1.00 66.56 114 ALA A N 1
ATOM 903 C CA . ALA A 1 114 ? -3.439 -18.143 16.655 1.00 66.56 114 ALA A CA 1
ATOM 904 C C . ALA A 1 114 ? -4.298 -18.803 15.555 1.00 66.56 114 ALA A C 1
ATOM 906 O O . ALA A 1 114 ? -4.076 -18.567 14.372 1.00 66.56 114 ALA A O 1
ATOM 907 N N . ALA A 1 115 ? -5.342 -19.541 15.948 1.00 69.75 115 ALA A N 1
ATOM 908 C CA . ALA A 1 115 ? -6.285 -20.194 15.039 1.00 69.75 115 ALA A CA 1
ATOM 909 C C . ALA A 1 115 ? -7.121 -19.234 14.162 1.00 69.75 115 ALA A C 1
ATOM 911 O O . ALA A 1 115 ? -7.720 -19.683 13.192 1.00 69.75 115 ALA A O 1
ATOM 912 N N . LEU A 1 116 ? -7.204 -17.939 14.494 1.00 68.88 116 LEU A N 1
ATOM 913 C CA . LEU A 1 116 ? -7.970 -16.954 13.716 1.00 68.88 116 LEU A CA 1
ATOM 914 C C . LEU A 1 116 ? -7.189 -16.368 12.530 1.00 68.88 116 LEU A C 1
ATOM 916 O O . LEU A 1 116 ? -7.791 -15.713 11.680 1.00 68.88 116 LEU A O 1
ATOM 920 N N . GLY A 1 117 ? -5.867 -16.573 12.475 1.00 74.19 117 GLY A N 1
ATOM 921 C CA . GLY A 1 117 ? -4.999 -15.901 11.505 1.00 74.19 117 GLY A CA 1
ATOM 922 C C . GLY A 1 117 ? -5.055 -14.366 11.606 1.00 74.19 117 GLY A C 1
ATOM 923 O O . GLY A 1 117 ? -5.723 -13.800 12.475 1.00 74.19 117 GLY A O 1
ATOM 924 N N . GLY A 1 118 ? -4.349 -13.668 10.715 1.00 80.00 118 GLY A N 1
ATOM 925 C CA . GLY A 1 118 ? -4.359 -12.199 10.638 1.00 80.00 118 GLY A CA 1
ATOM 926 C C . GLY A 1 118 ? -3.748 -11.484 11.851 1.00 80.00 118 GLY A C 1
ATOM 927 O O . GLY A 1 118 ? -2.913 -12.030 12.582 1.00 80.00 118 GLY A O 1
ATOM 928 N N . THR A 1 119 ? -4.150 -10.229 12.054 1.00 86.31 119 THR A N 1
ATOM 929 C CA . THR A 1 119 ? -3.611 -9.349 13.096 1.00 86.31 119 THR A CA 1
ATOM 930 C C . THR A 1 119 ? -4.700 -8.746 13.978 1.00 86.31 119 THR A C 1
ATOM 932 O O . THR A 1 119 ? -5.817 -8.493 13.538 1.00 86.31 119 THR A O 1
ATOM 935 N N . ASP A 1 120 ? -4.346 -8.464 15.233 1.00 88.88 120 ASP A N 1
ATOM 936 C CA . ASP A 1 120 ? -5.222 -7.773 16.179 1.00 88.88 120 ASP A CA 1
ATOM 937 C C . ASP A 1 120 ? -4.673 -6.378 16.500 1.00 88.88 120 ASP A C 1
ATOM 939 O O . ASP A 1 120 ? -3.458 -6.179 16.659 1.00 88.88 120 ASP A O 1
ATOM 943 N N . MET A 1 121 ? -5.588 -5.417 16.646 1.00 92.31 121 MET A N 1
ATOM 944 C CA . MET A 1 121 ? -5.286 -4.058 17.091 1.00 92.31 121 MET A CA 1
ATOM 945 C C . MET A 1 121 ? -5.436 -3.942 18.606 1.00 92.31 121 MET A C 1
ATOM 947 O O . MET A 1 121 ? -6.400 -4.424 19.204 1.00 92.31 121 MET A O 1
ATOM 951 N N . ARG A 1 122 ? -4.466 -3.280 19.233 1.00 92.50 122 ARG A N 1
ATOM 952 C CA . ARG A 1 122 ? -4.459 -2.972 20.663 1.00 92.50 122 ARG A CA 1
ATOM 953 C C . ARG A 1 122 ? -4.421 -1.464 20.846 1.00 92.50 122 ARG A C 1
ATOM 955 O O . ARG A 1 122 ? -3.621 -0.802 20.189 1.00 92.50 122 ARG A O 1
ATOM 962 N N . LEU A 1 123 ? -5.252 -0.943 21.738 1.00 93.50 123 LEU A N 1
ATOM 963 C CA . LEU A 1 123 ? -5.228 0.448 22.171 1.00 93.50 123 LEU A CA 1
ATOM 964 C C . LEU A 1 123 ? -4.417 0.583 23.456 1.00 93.50 123 LEU A C 1
ATOM 966 O O . LEU A 1 123 ? -4.569 -0.199 24.394 1.00 93.50 123 LEU A O 1
ATOM 970 N N . LEU A 1 124 ? -3.568 1.599 23.479 1.00 92.62 124 LEU A N 1
ATOM 971 C CA . LEU A 1 124 ? -2.819 2.061 24.630 1.00 92.62 124 LEU A CA 1
ATOM 972 C C . LEU A 1 124 ? -3.256 3.495 24.899 1.00 92.62 124 LEU A C 1
ATOM 974 O O . LEU A 1 124 ? -3.366 4.292 23.966 1.00 92.62 124 LEU A O 1
ATOM 978 N N . LEU A 1 125 ? -3.499 3.819 26.161 1.00 90.31 125 LEU A N 1
ATOM 979 C CA . LEU A 1 125 ? -3.738 5.193 26.578 1.00 90.31 125 LEU A CA 1
ATOM 980 C C . LEU A 1 125 ? -2.434 5.790 27.091 1.00 90.31 125 LEU A C 1
ATOM 982 O O . LEU A 1 125 ? -1.684 5.131 27.807 1.00 90.31 125 LEU A O 1
ATOM 986 N N . VAL A 1 126 ? -2.178 7.035 26.711 1.00 87.94 126 VAL A N 1
ATOM 987 C CA . VAL A 1 126 ? -1.052 7.818 27.206 1.00 87.94 126 VAL A CA 1
ATOM 988 C C . VAL A 1 126 ? -1.625 8.995 27.974 1.00 87.94 126 VAL A C 1
ATOM 990 O O . VAL A 1 126 ? -2.182 9.917 27.381 1.00 87.94 126 VAL A O 1
ATOM 993 N N . ASP A 1 127 ? -1.505 8.932 29.295 1.00 84.88 127 ASP A N 1
ATOM 994 C CA . ASP A 1 127 ? -1.935 9.973 30.221 1.00 84.88 127 ASP A CA 1
ATOM 995 C C . ASP A 1 127 ? -0.690 10.648 30.825 1.00 84.88 127 ASP A C 1
ATOM 997 O O . ASP A 1 127 ? 0.003 10.021 31.628 1.00 84.88 127 ASP A O 1
ATOM 1001 N N . PRO A 1 128 ? -0.354 11.889 30.424 1.00 80.31 128 PRO A N 1
ATOM 1002 C CA . PRO A 1 128 ? 0.800 12.603 30.966 1.00 80.31 128 PRO A CA 1
ATOM 1003 C C . PRO A 1 128 ? 0.662 12.983 32.444 1.00 80.31 128 PRO A C 1
ATOM 1005 O O . PRO A 1 128 ? 1.681 13.149 33.107 1.00 80.31 128 PRO A O 1
ATOM 1008 N N . ALA A 1 129 ? -0.567 13.162 32.942 1.00 79.44 129 ALA A N 1
ATOM 1009 C CA . ALA A 1 129 ? -0.814 13.550 34.328 1.00 79.44 129 ALA A CA 1
ATOM 1010 C C . ALA A 1 129 ? -0.751 12.336 35.264 1.00 79.44 129 ALA A C 1
ATOM 1012 O O . ALA A 1 129 ? -0.266 12.466 36.383 1.00 79.44 129 ALA A O 1
ATOM 1013 N N . CYS A 1 130 ? -1.210 11.173 34.780 1.00 76.81 130 CYS A N 1
ATOM 1014 C CA . CYS A 1 130 ? -1.150 9.872 35.452 1.00 76.81 130 CYS A CA 1
ATOM 1015 C C . CYS A 1 130 ? -1.491 9.941 36.953 1.00 76.81 130 CYS A C 1
ATOM 1017 O O . CYS A 1 130 ? -0.736 9.441 37.785 1.00 76.81 130 CYS A O 1
ATOM 1019 N N . ASP A 1 131 ? -2.617 10.573 37.298 1.00 77.00 131 ASP A N 1
ATOM 1020 C CA . ASP A 1 131 ? -3.057 10.712 38.688 1.00 77.00 131 ASP A CA 1
ATOM 1021 C C . ASP A 1 131 ? -3.612 9.370 39.213 1.00 77.00 131 ASP A C 1
ATOM 1023 O O . ASP A 1 131 ? -4.688 8.946 38.780 1.00 77.00 131 ASP A O 1
ATOM 1027 N N . PRO A 1 132 ? -2.913 8.681 40.138 1.00 73.19 132 PRO A N 1
ATOM 1028 C CA . PRO A 1 132 ? -3.357 7.392 40.660 1.00 73.19 132 PRO A CA 1
ATOM 1029 C C . PRO A 1 132 ? -4.560 7.513 41.606 1.00 73.19 132 PRO A C 1
ATOM 1031 O O . PRO A 1 132 ? -5.183 6.500 41.918 1.00 73.19 132 PRO A O 1
ATOM 1034 N N . ALA A 1 133 ? -4.889 8.722 42.077 1.00 70.25 133 ALA A N 1
ATOM 1035 C CA . ALA A 1 133 ? -6.026 8.957 42.961 1.00 70.25 133 ALA A CA 1
ATOM 1036 C C . ALA A 1 133 ? -7.367 8.992 42.209 1.00 70.25 133 ALA A C 1
ATOM 1038 O O . ALA A 1 133 ? -8.420 8.874 42.838 1.00 70.25 133 ALA A O 1
ATOM 1039 N N . VAL A 1 134 ? -7.348 9.126 40.877 1.00 66.81 134 VAL A N 1
ATOM 1040 C CA . VAL A 1 134 ? -8.550 9.160 40.036 1.00 66.81 134 VAL A CA 1
ATOM 1041 C C . VAL A 1 134 ? -8.747 7.795 39.368 1.00 66.81 134 VAL A C 1
ATOM 1043 O O . VAL A 1 134 ? -7.978 7.427 38.477 1.00 66.81 134 VAL A O 1
ATOM 1046 N N . PRO A 1 135 ? -9.792 7.024 39.731 1.00 65.81 135 PRO A N 1
ATOM 1047 C CA . PRO A 1 135 ? -10.094 5.770 39.054 1.00 65.81 135 PRO A CA 1
ATOM 1048 C C . PRO A 1 135 ? -10.348 6.022 37.568 1.00 65.81 135 PRO A C 1
ATOM 1050 O O . PRO A 1 135 ? -11.211 6.823 37.204 1.00 65.81 135 PRO A O 1
ATOM 1053 N N . ALA A 1 136 ? -9.636 5.308 36.697 1.00 66.94 136 ALA A N 1
ATOM 1054 C CA . ALA A 1 136 ? -9.756 5.443 35.248 1.00 66.94 136 ALA A CA 1
ATOM 1055 C C . ALA A 1 136 ? -11.049 4.800 34.709 1.00 66.94 136 ALA A C 1
ATOM 1057 O O . ALA A 1 136 ? -11.000 3.986 33.795 1.00 66.94 136 ALA A O 1
ATOM 1058 N N . THR A 1 137 ? -12.214 5.150 35.256 1.00 75.75 137 THR A N 1
ATOM 1059 C CA . THR A 1 137 ? -13.497 4.565 34.855 1.00 75.75 137 THR A CA 1
ATOM 1060 C C . THR A 1 137 ? -13.977 5.209 33.561 1.00 75.75 137 THR A C 1
ATOM 1062 O O . THR A 1 137 ? -14.783 6.136 33.561 1.00 75.75 137 THR A O 1
ATOM 1065 N N . ARG A 1 138 ? -13.461 4.719 32.434 1.00 87.31 138 ARG A N 1
ATOM 1066 C CA . ARG A 1 138 ? -13.865 5.164 31.099 1.00 87.31 138 ARG A CA 1
ATOM 1067 C C . ARG A 1 138 ? -14.124 3.975 30.191 1.00 87.31 138 ARG A C 1
ATOM 1069 O O . ARG A 1 138 ? -13.432 2.960 30.253 1.00 87.31 138 ARG A O 1
ATOM 1076 N N . THR A 1 139 ? -15.112 4.118 29.325 1.00 94.12 139 THR A N 1
ATOM 1077 C CA . THR A 1 139 ? -15.370 3.174 28.240 1.00 94.12 139 THR A CA 1
ATOM 1078 C C . THR A 1 139 ? -14.904 3.805 26.944 1.00 94.12 139 THR A C 1
ATOM 1080 O O . THR A 1 139 ? -15.296 4.924 26.627 1.00 94.12 139 THR A O 1
ATOM 1083 N N . LEU A 1 140 ? -14.045 3.110 26.208 1.00 95.00 140 LEU A N 1
ATOM 1084 C CA . LEU A 1 140 ? -13.602 3.542 24.892 1.00 95.00 140 LEU A CA 1
ATOM 1085 C C . LEU A 1 140 ? -14.494 2.916 23.826 1.00 95.00 140 LEU A C 1
ATOM 1087 O O . LEU A 1 140 ? -14.767 1.716 23.865 1.00 95.00 140 LEU A O 1
ATOM 1091 N N . VAL A 1 141 ? -14.898 3.725 22.857 1.00 96.69 141 VAL A N 1
ATOM 1092 C CA . VAL A 1 141 ? -15.568 3.280 21.635 1.00 96.69 141 VAL A CA 1
ATOM 1093 C C . VAL A 1 141 ? -14.797 3.863 20.462 1.00 96.69 141 VAL A C 1
ATOM 1095 O O . VAL A 1 141 ? -14.427 5.036 20.484 1.00 96.69 141 VAL A O 1
ATOM 1098 N N . ALA A 1 142 ? -14.519 3.052 19.449 1.00 97.25 142 ALA A N 1
ATOM 1099 C CA . ALA A 1 142 ? -13.759 3.479 18.287 1.00 97.25 142 ALA A CA 1
ATOM 1100 C C . ALA A 1 142 ? -14.588 3.376 17.008 1.00 97.25 142 ALA A C 1
ATOM 1102 O O . ALA A 1 142 ? -15.307 2.399 16.797 1.00 97.25 142 ALA A O 1
ATOM 1103 N N . ARG A 1 143 ? -14.430 4.363 16.126 1.00 97.56 143 ARG A N 1
ATOM 1104 C CA . ARG A 1 143 ? -14.879 4.278 14.736 1.00 97.56 143 ARG A CA 1
ATOM 1105 C C . ARG A 1 143 ? -13.749 3.675 13.915 1.00 97.56 143 ARG A C 1
ATOM 1107 O O . ARG A 1 143 ? -12.614 4.154 13.949 1.00 97.56 143 ARG A O 1
ATOM 1114 N N . LEU A 1 144 ? -14.060 2.602 13.209 1.00 97.69 144 LEU A N 1
ATOM 1115 C CA . LEU A 1 144 ? -13.098 1.734 12.550 1.00 97.69 144 LEU A CA 1
ATOM 1116 C C . LEU A 1 144 ? -13.403 1.640 11.066 1.00 97.69 144 LEU A C 1
ATOM 1118 O O . LEU A 1 144 ? -14.567 1.636 10.666 1.00 97.69 144 LEU A O 1
ATOM 1122 N N . LEU A 1 145 ? -12.352 1.455 10.278 1.00 97.19 145 LEU A N 1
ATOM 1123 C CA . LEU A 1 145 ? -12.463 0.869 8.953 1.00 97.19 145 LEU A CA 1
ATOM 1124 C C . LEU A 1 145 ? -12.016 -0.588 9.050 1.00 97.19 145 LEU A C 1
ATOM 1126 O O . LEU A 1 145 ? -10.961 -0.891 9.615 1.00 97.19 145 LEU A O 1
ATOM 1130 N N . CYS A 1 146 ? -12.837 -1.495 8.542 1.00 95.19 146 CYS A N 1
ATOM 1131 C CA . CYS A 1 146 ? -12.637 -2.934 8.640 1.00 95.19 146 CYS A CA 1
ATOM 1132 C C . CYS A 1 146 ? -12.583 -3.577 7.257 1.00 95.19 146 CYS A C 1
ATOM 1134 O O . CYS A 1 146 ? -13.075 -3.015 6.287 1.00 95.19 146 CYS A O 1
ATOM 1136 N N . THR A 1 147 ? -11.999 -4.768 7.184 1.00 93.81 147 THR A N 1
ATOM 1137 C CA . THR A 1 147 ? -11.963 -5.617 5.988 1.00 93.81 147 THR A CA 1
ATOM 1138 C C . THR A 1 147 ? -12.394 -7.039 6.340 1.00 93.81 147 THR A C 1
ATOM 1140 O O . THR A 1 147 ? -12.371 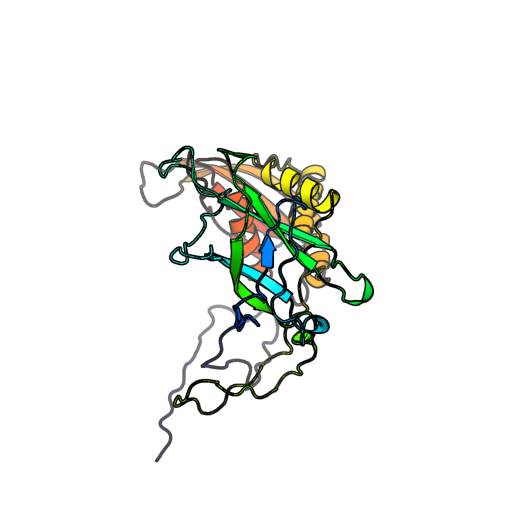-7.422 7.515 1.00 93.81 147 THR A O 1
ATOM 1143 N N . ASN A 1 148 ? -12.787 -7.843 5.346 1.00 91.06 148 ASN A N 1
ATOM 1144 C CA . ASN A 1 148 ? -13.254 -9.213 5.575 1.00 91.06 148 ASN A CA 1
ATOM 1145 C C . ASN A 1 148 ? -12.139 -10.273 5.578 1.00 91.06 148 ASN A C 1
ATOM 1147 O O . ASN A 1 148 ? -12.351 -11.355 5.035 1.00 91.06 148 ASN A O 1
ATOM 1151 N N . ARG A 1 149 ? -10.960 -9.999 6.152 1.00 87.25 149 ARG A N 1
ATOM 1152 C CA . ARG A 1 149 ? -9.824 -10.950 6.176 1.00 87.25 149 ARG A CA 1
ATOM 1153 C C . ARG A 1 149 ? -9.629 -11.626 4.792 1.00 87.25 149 ARG A C 1
ATOM 1155 O O . ARG A 1 149 ? -9.845 -11.001 3.753 1.00 87.25 149 ARG A O 1
ATOM 1162 N N . GLY A 1 150 ? -9.314 -12.923 4.771 1.00 84.00 150 GLY A N 1
ATOM 1163 C CA . GLY A 1 150 ? -9.233 -13.745 3.558 1.00 84.00 150 GLY A CA 1
ATOM 1164 C C . GLY A 1 150 ? -10.584 -14.173 2.965 1.00 84.00 150 GLY A C 1
ATOM 1165 O O . GLY A 1 150 ? -10.620 -15.091 2.158 1.00 84.00 150 GLY A O 1
ATOM 1166 N N . LEU A 1 151 ? -11.717 -13.574 3.354 1.00 88.00 151 LEU A N 1
ATOM 1167 C CA . LEU A 1 151 ? -13.015 -13.923 2.763 1.00 88.00 151 LEU A CA 1
ATOM 1168 C C . LEU A 1 151 ? -13.170 -13.322 1.363 1.00 88.00 151 LEU A C 1
ATOM 1170 O O . LEU A 1 151 ? -13.681 -13.983 0.465 1.00 88.00 151 LEU A O 1
ATOM 1174 N N . ALA A 1 152 ? -12.723 -12.081 1.158 1.00 87.56 152 ALA A N 1
ATOM 1175 C CA . ALA A 1 152 ? -12.932 -11.382 -0.113 1.00 87.56 152 ALA A CA 1
ATOM 1176 C C . ALA A 1 152 ? -12.202 -12.043 -1.291 1.00 87.56 152 ALA A C 1
ATOM 1178 O O . ALA A 1 152 ? -12.732 -12.071 -2.395 1.00 87.56 152 ALA A O 1
ATOM 1179 N N . GLU A 1 153 ? -11.032 -12.635 -1.053 1.00 89.56 153 GLU A N 1
ATOM 1180 C CA . GLU A 1 153 ? -10.259 -13.363 -2.073 1.00 89.56 153 GLU A CA 1
ATOM 1181 C C . GLU A 1 153 ? -10.931 -14.662 -2.552 1.00 89.56 153 GLU A C 1
ATOM 1183 O O . GLU A 1 153 ? -10.508 -15.233 -3.553 1.00 89.56 153 GLU A O 1
ATOM 1188 N N . THR A 1 154 ? -11.992 -15.123 -1.878 1.00 90.44 154 THR A N 1
ATOM 1189 C CA . THR A 1 154 ? -12.766 -16.303 -2.305 1.00 90.44 154 THR A CA 1
ATOM 1190 C C . THR A 1 154 ? -13.811 -15.988 -3.377 1.00 90.44 154 THR A C 1
ATOM 1192 O O . THR A 1 154 ? -14.381 -16.909 -3.962 1.00 90.44 154 THR A O 1
ATOM 1195 N N . LEU A 1 155 ? -14.074 -14.704 -3.650 1.00 92.88 155 LEU A N 1
ATOM 1196 C CA . LEU A 1 155 ? -15.073 -14.297 -4.634 1.00 92.88 155 LEU A CA 1
ATOM 1197 C C . LEU A 1 155 ? -14.567 -14.555 -6.065 1.00 92.88 155 LEU A C 1
ATOM 1199 O O . LEU A 1 155 ? -13.499 -14.057 -6.434 1.00 92.88 155 LEU A O 1
ATOM 1203 N N . PRO A 1 156 ? -15.323 -15.285 -6.905 1.00 94.94 156 PRO A N 1
ATOM 1204 C CA . PRO A 1 156 ? -14.932 -15.513 -8.290 1.00 94.94 156 PRO A CA 1
ATOM 1205 C C . PRO A 1 156 ? -15.072 -14.242 -9.139 1.00 94.94 156 PRO A C 1
ATOM 1207 O O . PRO A 1 156 ? -15.852 -13.332 -8.832 1.00 94.94 156 PRO A O 1
ATOM 1210 N N . ALA A 1 157 ? -14.358 -14.203 -10.265 1.00 93.94 157 ALA A N 1
ATOM 1211 C CA . ALA A 1 157 ? -14.619 -13.219 -11.311 1.00 93.94 157 ALA A CA 1
ATOM 1212 C C . ALA A 1 157 ? -16.077 -13.335 -11.801 1.00 93.94 157 ALA A C 1
ATOM 1214 O O . ALA A 1 157 ? -16.665 -14.415 -11.815 1.00 93.94 157 ALA A O 1
ATOM 1215 N N . GLY A 1 158 ? -16.683 -12.210 -12.165 1.00 92.44 158 GLY A N 1
ATOM 1216 C CA . GLY A 1 158 ? -18.083 -12.114 -12.577 1.00 92.44 158 GLY A CA 1
ATOM 1217 C C . GLY A 1 158 ? -19.094 -12.027 -11.429 1.00 92.44 158 GLY A C 1
ATOM 1218 O O . GLY A 1 158 ? -20.280 -11.812 -11.704 1.00 92.44 158 GLY A O 1
ATOM 1219 N N . THR A 1 159 ? -18.655 -12.147 -10.164 1.00 94.25 159 THR A N 1
ATOM 1220 C CA . THR A 1 159 ? -19.528 -11.995 -8.986 1.00 94.25 159 THR A CA 1
ATOM 1221 C C . THR A 1 159 ? -20.281 -10.673 -9.059 1.00 94.25 159 THR A C 1
ATOM 1223 O O . THR A 1 159 ? -19.674 -9.609 -9.209 1.00 94.25 159 THR A O 1
ATOM 1226 N N . ARG A 1 160 ? -21.611 -10.746 -8.960 1.00 92.50 160 ARG A N 1
ATOM 1227 C CA . ARG A 1 160 ? -22.479 -9.571 -8.894 1.00 92.50 160 ARG A CA 1
ATOM 1228 C C . ARG A 1 160 ? -22.414 -8.980 -7.490 1.00 92.50 160 ARG A C 1
ATOM 1230 O O . ARG A 1 160 ? -22.522 -9.717 -6.515 1.00 92.50 160 ARG A O 1
ATOM 1237 N N . LEU A 1 161 ? -22.243 -7.667 -7.415 1.00 89.62 161 LEU A N 1
ATOM 1238 C CA . LEU A 1 161 ? -22.310 -6.910 -6.173 1.00 89.62 161 LEU A CA 1
ATOM 1239 C C . LEU A 1 161 ? -23.602 -6.097 -6.157 1.00 89.62 161 LEU A C 1
ATOM 1241 O O . LEU A 1 161 ? -24.017 -5.563 -7.191 1.00 89.62 161 LEU A O 1
ATOM 1245 N N . ASP A 1 162 ? -24.200 -6.003 -4.978 1.00 86.00 162 ASP A N 1
ATOM 1246 C CA . ASP A 1 162 ? -25.377 -5.183 -4.723 1.00 86.00 162 ASP A CA 1
ATOM 1247 C C . ASP A 1 162 ? -24.969 -3.910 -3.976 1.00 86.00 162 ASP A C 1
ATOM 1249 O O . ASP A 1 162 ? -23.951 -3.875 -3.279 1.00 86.00 162 ASP A O 1
ATOM 1253 N N . THR A 1 163 ? -25.745 -2.845 -4.152 1.00 82.62 163 THR A N 1
ATOM 1254 C CA . THR A 1 163 ? -25.525 -1.566 -3.473 1.00 82.62 163 THR A CA 1
ATOM 1255 C C . THR A 1 163 ? -26.343 -1.515 -2.188 1.00 82.62 163 THR A C 1
ATOM 1257 O O . THR A 1 163 ? -27.491 -1.952 -2.166 1.00 82.62 163 THR A O 1
ATOM 1260 N N . GLU A 1 164 ? -25.765 -0.971 -1.116 1.00 78.50 164 GLU A N 1
ATOM 1261 C CA . GLU A 1 164 ? -26.518 -0.706 0.120 1.00 78.50 164 GLU A CA 1
ATOM 1262 C C . GLU A 1 164 ? -27.472 0.488 -0.060 1.00 78.50 164 GLU A C 1
ATOM 1264 O O . GLU A 1 164 ? -28.589 0.471 0.453 1.00 78.50 164 GLU A O 1
ATOM 1269 N N . ASP A 1 165 ? -27.061 1.483 -0.853 1.00 75.56 165 ASP A N 1
ATOM 1270 C CA . ASP A 1 165 ? -27.864 2.662 -1.171 1.00 75.56 165 ASP A CA 1
ATOM 1271 C C . ASP A 1 165 ? -28.695 2.473 -2.449 1.00 75.56 165 ASP A C 1
ATOM 1273 O O . ASP A 1 165 ? -28.265 1.853 -3.430 1.00 75.56 165 ASP A O 1
ATOM 1277 N N . ALA A 1 166 ? -29.888 3.072 -2.458 1.00 63.66 166 ALA A N 1
ATOM 1278 C CA . ALA A 1 166 ? -30.750 3.131 -3.630 1.00 63.66 166 ALA A CA 1
ATOM 1279 C C . ALA A 1 166 ? -30.217 4.180 -4.623 1.00 63.66 166 ALA A C 1
ATOM 1281 O O . ALA A 1 166 ? -30.356 5.384 -4.415 1.00 63.66 166 ALA A O 1
ATOM 1282 N N . GLY A 1 167 ? -29.616 3.722 -5.721 1.00 68.81 167 GLY A N 1
ATOM 1283 C CA . GLY A 1 167 ? -29.166 4.562 -6.831 1.00 68.81 167 GLY A CA 1
ATOM 1284 C C . GLY A 1 167 ? -29.513 3.941 -8.183 1.00 68.81 167 GLY A C 1
ATOM 1285 O O . GLY A 1 167 ? -29.785 2.746 -8.276 1.00 68.81 167 GLY A O 1
ATOM 1286 N N . ALA A 1 168 ? -29.486 4.743 -9.251 1.00 68.44 168 ALA A N 1
ATOM 1287 C CA . ALA A 1 168 ? -29.709 4.284 -10.626 1.00 68.44 168 ALA A CA 1
ATOM 1288 C C . ALA A 1 168 ? -28.477 3.542 -11.187 1.00 68.44 168 ALA A C 1
ATOM 1290 O O . ALA A 1 168 ? -27.916 3.915 -12.216 1.00 68.44 168 ALA A O 1
ATOM 1291 N N . ILE A 1 169 ? -28.020 2.507 -10.483 1.00 71.50 169 ILE A N 1
ATOM 1292 C CA . ILE A 1 169 ? -26.921 1.641 -10.909 1.00 71.50 169 ILE A CA 1
ATOM 1293 C C . ILE A 1 169 ? -27.538 0.358 -11.467 1.00 71.50 169 ILE A C 1
ATOM 1295 O O . ILE A 1 169 ? -28.275 -0.337 -10.776 1.00 71.50 169 ILE A O 1
ATOM 1299 N N . GLY A 1 170 ? -27.252 0.045 -12.735 1.00 75.12 170 GLY A N 1
ATOM 1300 C CA . GLY A 1 170 ? -27.840 -1.117 -13.410 1.00 75.12 170 GLY A CA 1
ATOM 1301 C C . GLY A 1 170 ? -27.344 -2.457 -12.854 1.00 75.12 170 GLY A C 1
ATOM 1302 O O . GLY A 1 170 ? -28.140 -3.318 -12.483 1.00 75.12 170 GLY A O 1
ATOM 1303 N N . ALA A 1 171 ? -26.025 -2.652 -12.801 1.00 83.88 171 ALA A N 1
ATOM 1304 C CA . ALA A 1 171 ? -25.393 -3.822 -12.194 1.00 83.88 171 ALA A CA 1
ATOM 1305 C C . ALA A 1 171 ? -23.918 -3.536 -11.896 1.00 83.88 171 ALA A C 1
ATOM 1307 O O . ALA A 1 171 ? -23.235 -2.922 -12.714 1.00 83.88 171 ALA A O 1
ATOM 1308 N N . ILE A 1 172 ? -23.416 -4.043 -10.770 1.00 90.19 172 ILE A N 1
ATOM 1309 C CA . ILE A 1 172 ? -21.989 -4.034 -10.438 1.00 90.19 172 ILE A CA 1
ATOM 1310 C C . ILE A 1 172 ? -21.483 -5.471 -10.517 1.00 90.19 172 ILE A C 1
ATOM 1312 O O . ILE A 1 172 ? -22.126 -6.393 -10.009 1.00 90.19 172 ILE A O 1
ATOM 1316 N N . ARG A 1 173 ? -20.344 -5.680 -11.179 1.00 92.38 173 ARG A N 1
ATOM 1317 C CA . ARG A 1 173 ? -19.714 -6.997 -11.312 1.00 92.38 173 ARG A CA 1
ATOM 1318 C C . ARG A 1 173 ? -18.211 -6.888 -11.129 1.00 92.38 173 ARG A C 1
ATOM 1320 O O . ARG A 1 173 ? -17.594 -5.939 -11.608 1.00 92.38 173 ARG A O 1
ATOM 1327 N N . LEU A 1 174 ? -17.626 -7.883 -10.474 1.00 94.38 174 LEU A N 1
ATOM 1328 C CA . LEU A 1 174 ? -16.178 -8.029 -10.408 1.00 94.38 174 LEU A CA 1
ATOM 1329 C C . LEU A 1 174 ? -15.646 -8.495 -11.766 1.00 94.38 174 LEU A C 1
ATOM 1331 O O . LEU A 1 174 ? -16.033 -9.559 -12.235 1.00 94.38 174 LEU A O 1
ATOM 1335 N N . LEU A 1 175 ? -14.749 -7.730 -12.389 1.00 92.44 175 LEU A N 1
ATOM 1336 C CA . LEU A 1 175 ? -14.092 -8.152 -13.637 1.00 92.44 175 LEU A CA 1
ATOM 1337 C C . LEU A 1 175 ? -13.060 -9.258 -13.393 1.00 92.44 175 LEU A C 1
ATOM 1339 O O . LEU A 1 175 ? -12.912 -10.176 -14.191 1.00 92.44 175 LEU A O 1
ATOM 1343 N N . HIS A 1 176 ? -12.385 -9.197 -12.248 1.00 91.94 176 HIS A N 1
ATOM 1344 C CA . HIS A 1 176 ? -11.379 -10.164 -11.831 1.00 91.94 176 HIS A CA 1
ATOM 1345 C C . HIS A 1 176 ? -11.654 -10.627 -10.403 1.00 91.94 176 HIS A C 1
ATOM 1347 O O . HIS A 1 176 ? -12.306 -9.922 -9.628 1.00 91.94 176 HIS A O 1
ATOM 1353 N N . ALA A 1 177 ? -11.133 -11.802 -10.050 1.00 93.12 177 ALA A N 1
ATOM 1354 C CA . ALA A 1 177 ? -11.113 -12.237 -8.660 1.00 93.12 177 ALA A CA 1
ATOM 1355 C C . ALA A 1 177 ? -10.319 -11.217 -7.813 1.00 93.12 177 ALA A C 1
ATOM 1357 O O . ALA A 1 177 ? -9.279 -10.733 -8.279 1.00 93.12 177 ALA A O 1
ATOM 1358 N N . PRO A 1 178 ? -10.775 -10.869 -6.596 1.00 93.75 178 PRO A N 1
ATOM 1359 C CA . PRO A 1 178 ? -10.046 -9.950 -5.734 1.00 93.75 178 PRO A CA 1
ATOM 1360 C C . PRO A 1 178 ? -8.625 -10.440 -5.447 1.00 93.75 178 PRO A C 1
ATOM 1362 O O . PRO A 1 178 ? -8.373 -11.636 -5.293 1.00 93.75 178 PRO A O 1
ATOM 1365 N N . SER A 1 179 ? -7.685 -9.500 -5.355 1.00 90.12 179 SER A N 1
ATOM 1366 C CA . SER A 1 179 ? -6.304 -9.814 -4.990 1.00 90.12 179 SER A CA 1
ATOM 1367 C C . SER A 1 179 ? -6.235 -10.437 -3.597 1.00 90.12 179 SER A C 1
ATOM 1369 O O . SER A 1 179 ? -6.991 -10.043 -2.705 1.00 90.12 179 SER A O 1
ATOM 1371 N N . ARG A 1 180 ? -5.262 -11.329 -3.383 1.00 87.25 180 ARG A N 1
ATOM 1372 C CA . ARG A 1 180 ? -4.981 -11.871 -2.049 1.00 87.25 180 ARG A CA 1
ATOM 1373 C C . ARG A 1 180 ? -4.680 -10.763 -1.051 1.00 87.25 180 ARG A C 1
ATOM 1375 O O . ARG A 1 180 ? -4.017 -9.777 -1.387 1.00 87.25 180 ARG A O 1
ATOM 1382 N N . GLN A 1 181 ? -5.130 -10.944 0.185 1.00 84.81 181 GLN A N 1
ATOM 1383 C CA . GLN A 1 181 ? -4.862 -9.969 1.234 1.00 84.81 181 GLN A CA 1
ATOM 1384 C C . GLN A 1 181 ? -3.356 -9.902 1.535 1.00 84.81 181 GLN A C 1
ATOM 1386 O O . GLN A 1 181 ? -2.723 -10.902 1.874 1.00 84.81 181 GLN A O 1
ATOM 1391 N N . SER A 1 182 ? -2.780 -8.699 1.467 1.00 80.69 182 SER A N 1
ATOM 1392 C CA . SER A 1 182 ? -1.411 -8.464 1.932 1.00 80.69 182 SER A CA 1
ATOM 1393 C C . SER A 1 182 ? -1.390 -8.410 3.458 1.00 80.69 182 SER A C 1
ATOM 1395 O O . SER A 1 182 ? -1.995 -7.528 4.075 1.00 80.69 182 SER A O 1
ATOM 1397 N N . LEU A 1 183 ? -0.719 -9.378 4.081 1.00 77.00 183 LEU A N 1
ATOM 1398 C CA . LEU A 1 183 ? -0.609 -9.458 5.533 1.00 77.00 183 LEU A CA 1
ATOM 1399 C C . LEU A 1 183 ? 0.588 -8.644 6.019 1.00 77.00 183 LEU A C 1
ATOM 1401 O O . LEU A 1 183 ? 1.728 -8.878 5.617 1.00 77.00 183 LEU A O 1
ATOM 1405 N N . ALA A 1 184 ? 0.338 -7.732 6.957 1.00 69.56 184 ALA A N 1
ATOM 1406 C CA . ALA A 1 184 ? 1.417 -7.065 7.667 1.00 69.56 184 ALA A CA 1
ATOM 1407 C C . ALA A 1 184 ? 2.226 -8.103 8.460 1.00 69.56 184 ALA A C 1
ATOM 1409 O O . ALA A 1 184 ? 1.660 -8.870 9.241 1.00 69.56 184 ALA A O 1
ATOM 1410 N N . ARG A 1 185 ? 3.552 -8.093 8.302 1.00 71.81 185 ARG A N 1
ATOM 1411 C CA . ARG A 1 185 ? 4.484 -8.860 9.138 1.00 71.81 185 ARG A CA 1
ATOM 1412 C C . ARG A 1 185 ? 5.048 -7.929 10.212 1.00 71.81 185 ARG A C 1
ATOM 1414 O O . ARG A 1 185 ? 6.008 -7.215 9.944 1.00 71.81 185 ARG A O 1
ATOM 1421 N N . PRO A 1 186 ? 4.470 -7.867 11.427 1.00 68.62 186 PRO A N 1
ATOM 1422 C CA . PRO A 1 186 ? 4.961 -6.985 12.488 1.00 68.62 186 PRO A CA 1
ATOM 1423 C C . PRO A 1 186 ? 6.224 -7.542 13.175 1.00 68.62 186 PRO A C 1
ATOM 1425 O O . PRO A 1 186 ? 6.426 -7.319 14.372 1.00 68.62 186 PRO A O 1
ATOM 1428 N N . ASP A 1 187 ? 7.056 -8.303 12.462 1.00 73.94 187 ASP A N 1
ATOM 1429 C CA . ASP A 1 187 ? 8.265 -8.911 13.008 1.00 73.94 187 ASP A CA 1
ATOM 1430 C C . ASP A 1 187 ? 9.429 -7.903 13.068 1.00 73.94 187 ASP A C 1
ATOM 1432 O O . ASP A 1 187 ? 9.313 -6.725 12.715 1.00 73.94 187 ASP A O 1
ATOM 1436 N N . GLY A 1 188 ? 10.533 -8.306 13.697 1.00 77.25 188 GLY A N 1
ATOM 1437 C CA . GLY A 1 188 ? 11.723 -7.457 13.794 1.00 77.25 188 GLY A CA 1
ATOM 1438 C C . GLY A 1 188 ? 12.389 -7.245 12.435 1.00 77.25 188 GLY A C 1
ATOM 1439 O O . GLY A 1 188 ? 12.823 -6.135 12.139 1.00 77.25 188 GLY A O 1
ATOM 1440 N N . ALA A 1 189 ? 12.422 -8.288 11.602 1.00 77.12 189 ALA A N 1
ATOM 1441 C CA . ALA A 1 189 ? 13.096 -8.276 10.310 1.00 77.12 189 ALA A CA 1
ATOM 1442 C C . ALA A 1 189 ? 12.465 -7.265 9.343 1.00 77.12 189 ALA A C 1
ATOM 1444 O O . ALA A 1 189 ? 13.181 -6.417 8.822 1.00 77.12 189 ALA A O 1
ATOM 1445 N N . ALA A 1 190 ? 11.139 -7.269 9.178 1.00 73.94 190 ALA A N 1
ATOM 1446 C CA . ALA A 1 190 ? 10.433 -6.324 8.312 1.00 73.94 190 ALA A CA 1
ATOM 1447 C C . ALA A 1 190 ? 10.611 -4.866 8.771 1.00 73.94 190 ALA A C 1
ATOM 1449 O O . ALA A 1 190 ? 10.725 -3.953 7.955 1.00 73.94 190 ALA A O 1
ATOM 1450 N N . ARG A 1 191 ? 10.694 -4.628 10.088 1.00 78.75 191 ARG A N 1
ATOM 1451 C CA . ARG A 1 191 ? 10.991 -3.292 10.629 1.00 78.75 191 ARG A CA 1
ATOM 1452 C C . ARG A 1 191 ? 12.415 -2.851 10.324 1.00 78.75 191 ARG A C 1
ATOM 1454 O O . ARG A 1 191 ? 12.603 -1.715 9.908 1.00 78.75 191 ARG A O 1
ATOM 1461 N N . TRP A 1 192 ? 13.399 -3.731 10.488 1.00 79.38 192 TRP A N 1
ATOM 1462 C CA . TRP A 1 192 ? 14.783 -3.433 10.113 1.00 79.38 192 TRP A CA 1
ATOM 1463 C C . TRP A 1 192 ? 14.947 -3.225 8.610 1.00 79.38 192 TRP A C 1
ATOM 1465 O O . TRP A 1 192 ? 15.680 -2.332 8.201 1.00 79.38 192 TRP A O 1
ATOM 1475 N N . GLN A 1 193 ? 14.215 -3.981 7.796 1.00 74.38 193 GLN A N 1
ATOM 1476 C CA . GLN A 1 193 ? 14.133 -3.778 6.354 1.00 74.38 193 GLN A CA 1
ATOM 1477 C C . GLN A 1 193 ? 13.571 -2.394 6.003 1.00 74.38 193 GLN A C 1
ATOM 1479 O O . GLN A 1 193 ? 14.139 -1.705 5.161 1.00 74.38 193 GLN A O 1
ATOM 1484 N N . LEU A 1 194 ? 12.500 -1.951 6.669 1.00 76.88 194 LEU A N 1
ATOM 1485 C CA . LEU A 1 194 ? 11.954 -0.604 6.487 1.00 76.88 194 LEU A CA 1
ATOM 1486 C C . LEU A 1 194 ? 12.936 0.482 6.950 1.00 76.88 194 LEU A C 1
ATOM 1488 O O . LEU A 1 194 ? 13.132 1.467 6.245 1.00 76.88 194 LEU A O 1
ATOM 1492 N N . VAL A 1 195 ? 13.578 0.306 8.110 1.00 79.88 195 VAL A N 1
ATOM 1493 C CA . VAL A 1 195 ? 14.613 1.234 8.597 1.00 79.88 195 VAL A CA 1
ATOM 1494 C C . VAL A 1 195 ? 15.753 1.319 7.589 1.00 79.88 195 VAL A C 1
ATOM 1496 O O . VAL A 1 195 ? 16.148 2.418 7.225 1.00 79.88 195 VAL A O 1
ATOM 1499 N N . SER A 1 196 ? 16.223 0.182 7.072 1.00 72.12 196 SER A N 1
ATOM 1500 C CA . SER A 1 196 ? 17.245 0.137 6.029 1.00 72.12 196 SER A CA 1
ATOM 1501 C C . SER A 1 196 ? 16.807 0.928 4.792 1.00 72.12 196 SER A C 1
ATOM 1503 O O . SER A 1 196 ? 17.546 1.807 4.363 1.00 72.12 196 SER A O 1
ATOM 1505 N N . GLN A 1 197 ? 15.578 0.739 4.292 1.00 73.81 197 GLN A N 1
ATOM 1506 C CA . GLN A 1 197 ? 15.041 1.522 3.166 1.00 73.81 197 GLN A CA 1
ATOM 1507 C C . GLN A 1 197 ? 15.010 3.027 3.430 1.00 73.81 197 GLN A C 1
ATOM 1509 O O . GLN A 1 197 ? 15.399 3.804 2.563 1.00 73.81 197 GLN A O 1
ATOM 1514 N N . LEU A 1 198 ? 14.548 3.445 4.610 1.00 72.81 198 LEU A N 1
ATOM 1515 C CA . LEU A 1 198 ? 14.440 4.862 4.966 1.00 72.81 198 LEU A CA 1
ATOM 1516 C C . LEU A 1 198 ? 15.807 5.495 5.258 1.00 72.81 198 LEU A C 1
ATOM 1518 O O . LEU A 1 198 ? 15.983 6.694 5.076 1.00 72.81 198 LEU A O 1
ATOM 1522 N N . SER A 1 199 ? 16.785 4.708 5.707 1.00 67.06 199 SER A N 1
ATOM 1523 C CA . SER A 1 199 ? 18.165 5.155 5.916 1.00 67.06 199 SER A CA 1
ATOM 1524 C C . SER A 1 199 ? 18.993 5.162 4.628 1.00 67.06 199 SER A C 1
ATOM 1526 O O . SER A 1 199 ? 20.000 5.863 4.567 1.00 67.06 199 SER A O 1
ATOM 1528 N N . LEU A 1 200 ? 18.558 4.465 3.572 1.00 58.62 200 LEU A N 1
ATOM 1529 C CA . LEU A 1 200 ? 19.188 4.449 2.242 1.00 58.62 200 LEU A CA 1
ATOM 1530 C C . LEU A 1 200 ? 19.005 5.765 1.450 1.00 58.62 200 LEU A C 1
ATOM 1532 O O . LEU A 1 200 ? 19.213 5.792 0.239 1.00 58.62 200 LEU A O 1
ATOM 1536 N N . ASN A 1 201 ? 18.700 6.879 2.127 1.00 53.12 201 ASN A N 1
ATOM 1537 C CA . ASN A 1 201 ? 18.487 8.233 1.588 1.00 53.12 201 ASN A CA 1
ATOM 1538 C C . ASN A 1 201 ? 19.660 8.844 0.799 1.00 53.12 201 ASN A C 1
ATOM 1540 O O . ASN A 1 201 ? 19.583 9.987 0.347 1.00 53.12 201 ASN A O 1
ATOM 1544 N N . HIS A 1 202 ? 20.737 8.103 0.576 1.00 56.16 202 HIS A N 1
ATOM 1545 C CA . HIS A 1 202 ? 21.769 8.483 -0.368 1.00 56.16 202 HIS A CA 1
ATOM 1546 C C . HIS A 1 202 ? 21.949 7.324 -1.325 1.00 56.16 202 HIS A C 1
ATOM 1548 O O . HIS A 1 202 ? 22.602 6.337 -0.996 1.00 56.16 202 HIS A O 1
ATOM 1554 N N . LEU A 1 203 ? 21.331 7.468 -2.497 1.00 56.47 203 LEU A N 1
ATOM 1555 C CA . LEU A 1 203 ? 21.430 6.619 -3.680 1.00 56.47 203 LEU A CA 1
ATOM 1556 C C . LEU A 1 203 ? 22.906 6.468 -4.100 1.00 56.47 203 LEU A C 1
ATOM 1558 O O . LEU A 1 203 ? 23.362 7.025 -5.093 1.00 56.47 203 LEU A O 1
ATOM 1562 N N . SER A 1 204 ? 23.687 5.735 -3.310 1.00 60.25 204 SER A N 1
ATOM 1563 C CA . SER A 1 204 ? 25.036 5.286 -3.627 1.00 60.25 204 SER A CA 1
ATOM 1564 C C . SER A 1 204 ? 24.888 3.988 -4.412 1.00 60.25 204 SER A C 1
ATOM 1566 O O . SER A 1 204 ? 25.277 2.901 -3.974 1.00 60.25 204 SER A O 1
ATOM 1568 N N . LEU A 1 205 ? 24.208 4.099 -5.559 1.00 65.19 205 LEU A N 1
ATOM 1569 C CA . LEU A 1 205 ? 24.272 3.081 -6.593 1.00 65.19 205 LEU A CA 1
ATOM 1570 C C . LEU A 1 205 ? 25.654 3.218 -7.217 1.00 65.19 205 LEU A C 1
ATOM 1572 O O . LEU A 1 205 ? 25.881 4.052 -8.095 1.00 65.19 205 LEU A O 1
ATOM 1576 N N . ALA A 1 206 ? 26.586 2.438 -6.677 1.00 66.75 206 ALA A N 1
ATOM 1577 C CA . ALA A 1 206 ? 27.880 2.234 -7.294 1.00 66.75 206 ALA A CA 1
ATOM 1578 C C . ALA A 1 206 ? 27.681 1.657 -8.701 1.00 66.75 206 ALA A C 1
ATOM 1580 O O . ALA A 1 206 ? 26.720 0.931 -8.962 1.00 66.75 206 ALA A O 1
ATOM 1581 N N . ASP A 1 207 ? 28.579 2.005 -9.611 1.00 75.38 207 ASP A N 1
ATOM 1582 C CA . ASP A 1 207 ? 28.596 1.396 -10.933 1.00 75.38 207 ASP A CA 1
ATOM 1583 C C . ASP A 1 207 ? 28.948 -0.100 -10.819 1.00 75.38 207 ASP A C 1
ATOM 1585 O O . ASP A 1 207 ? 29.773 -0.486 -9.988 1.00 75.38 207 ASP A O 1
ATOM 1589 N N . GLY A 1 208 ? 28.328 -0.950 -11.639 1.00 84.06 208 GLY A N 1
ATOM 1590 C CA . GLY A 1 208 ? 28.647 -2.378 -11.696 1.00 84.06 208 GLY A CA 1
ATOM 1591 C C . GLY A 1 208 ? 27.865 -3.295 -10.729 1.00 84.06 208 GLY A C 1
ATOM 1592 O O . GLY A 1 208 ? 26.734 -2.993 -10.335 1.00 84.06 208 GLY A O 1
ATOM 1593 N N . PRO A 1 209 ? 28.415 -4.483 -10.401 1.00 87.75 209 PRO A N 1
ATOM 1594 C CA . PRO A 1 209 ? 27.651 -5.603 -9.837 1.00 87.75 209 PRO A CA 1
ATOM 1595 C C . PRO A 1 209 ? 27.134 -5.358 -8.415 1.00 87.75 209 PRO A C 1
ATOM 1597 O O . PRO A 1 209 ? 26.027 -5.784 -8.088 1.00 87.75 209 PRO A O 1
ATOM 1600 N N . GLU A 1 210 ? 27.884 -4.637 -7.581 1.00 85.38 210 GLU A N 1
ATOM 1601 C CA . GLU A 1 210 ? 27.441 -4.289 -6.225 1.00 85.38 210 GLU A CA 1
ATOM 1602 C C . GLU A 1 210 ? 26.230 -3.348 -6.246 1.00 85.38 210 GLU A C 1
ATOM 1604 O O . GLU A 1 210 ? 25.290 -3.518 -5.470 1.00 85.38 210 GLU A O 1
ATOM 1609 N N . GLY A 1 211 ? 26.218 -2.378 -7.167 1.00 85.12 211 GLY A N 1
ATOM 1610 C CA . GLY A 1 211 ? 25.081 -1.481 -7.352 1.00 85.12 211 GLY A CA 1
ATOM 1611 C C . GLY A 1 211 ? 23.838 -2.217 -7.837 1.00 85.12 211 GLY A C 1
ATOM 1612 O O . GLY A 1 211 ? 22.739 -1.955 -7.350 1.00 85.12 211 GLY A O 1
ATOM 1613 N N . LEU A 1 212 ? 24.010 -3.176 -8.752 1.00 91.00 212 LEU A N 1
ATOM 1614 C CA . LEU A 1 212 ? 22.916 -4.031 -9.211 1.00 91.00 212 LEU A CA 1
ATOM 1615 C C . LEU A 1 212 ? 22.323 -4.851 -8.060 1.00 91.00 212 LEU A C 1
ATOM 1617 O O . LEU A 1 212 ? 21.101 -4.917 -7.937 1.00 91.00 212 LEU A O 1
ATOM 1621 N N . LEU A 1 213 ? 23.168 -5.459 -7.220 1.00 88.44 213 LEU A N 1
ATOM 1622 C CA . LEU A 1 213 ? 22.715 -6.241 -6.070 1.00 88.44 213 LEU A CA 1
ATOM 1623 C C . LEU A 1 213 ? 21.886 -5.378 -5.111 1.00 88.44 213 LEU A C 1
ATOM 1625 O O . LEU A 1 213 ? 20.756 -5.739 -4.793 1.00 88.44 213 LEU A O 1
ATOM 1629 N N . ARG A 1 214 ? 22.391 -4.193 -4.748 1.00 84.25 214 ARG A N 1
ATOM 1630 C CA . ARG A 1 214 ? 21.668 -3.244 -3.886 1.00 84.25 214 ARG A CA 1
ATOM 1631 C C . ARG A 1 214 ? 20.341 -2.793 -4.487 1.00 84.25 214 ARG A C 1
ATOM 1633 O O . ARG A 1 214 ? 19.351 -2.678 -3.770 1.00 84.25 214 ARG A O 1
ATOM 1640 N N . LEU A 1 215 ? 20.298 -2.542 -5.798 1.00 87.81 215 LEU A N 1
ATOM 1641 C CA . LEU A 1 215 ? 19.052 -2.196 -6.482 1.00 87.81 215 LEU A CA 1
ATOM 1642 C C . LEU A 1 215 ? 18.046 -3.350 -6.404 1.00 87.81 215 LEU A C 1
ATOM 1644 O O . LEU A 1 215 ? 16.879 -3.115 -6.105 1.00 87.81 215 LEU A O 1
ATOM 1648 N N . LYS A 1 216 ? 18.484 -4.593 -6.637 1.00 90.75 216 LYS A N 1
ATOM 1649 C CA . LYS A 1 216 ? 17.615 -5.771 -6.520 1.00 90.75 216 LYS A CA 1
ATOM 1650 C C . LYS A 1 216 ? 17.086 -5.950 -5.102 1.00 90.75 216 LYS A C 1
ATOM 1652 O O . LYS A 1 216 ? 15.894 -6.187 -4.946 1.00 90.75 216 LYS A O 1
ATOM 1657 N N . GLU A 1 217 ? 17.934 -5.792 -4.090 1.00 85.38 217 GLU A N 1
ATOM 1658 C CA . GLU A 1 217 ? 17.523 -5.826 -2.682 1.00 85.38 217 GLU A CA 1
ATOM 1659 C C . GLU A 1 217 ? 16.474 -4.748 -2.396 1.00 85.38 217 GLU A C 1
ATOM 1661 O O . GLU A 1 217 ? 15.406 -5.050 -1.870 1.00 85.38 217 GLU A O 1
ATOM 1666 N N . LEU A 1 218 ? 16.719 -3.510 -2.831 1.00 84.50 218 LEU A N 1
ATOM 1667 C CA . LEU A 1 218 ? 15.789 -2.396 -2.661 1.00 84.50 218 LEU A CA 1
ATOM 1668 C C . LEU A 1 218 ? 14.428 -2.650 -3.335 1.00 84.50 218 LEU A C 1
ATOM 1670 O O . LEU A 1 218 ? 13.384 -2.332 -2.765 1.00 84.50 218 LEU A O 1
ATOM 1674 N N . LEU A 1 219 ? 14.412 -3.238 -4.533 1.00 88.00 219 LEU A N 1
ATOM 1675 C CA . LEU A 1 219 ? 13.166 -3.592 -5.217 1.00 88.00 219 LEU A CA 1
ATOM 1676 C C . LEU A 1 219 ? 12.461 -4.779 -4.548 1.00 88.00 219 LEU A C 1
ATOM 1678 O O . LEU A 1 219 ? 11.242 -4.747 -4.384 1.00 88.00 219 LEU A O 1
ATOM 1682 N N . ALA A 1 220 ? 13.207 -5.792 -4.101 1.00 86.94 220 ALA A N 1
ATOM 1683 C CA . ALA A 1 220 ? 12.659 -6.961 -3.408 1.00 86.94 220 ALA A CA 1
ATOM 1684 C C . ALA A 1 220 ? 11.968 -6.571 -2.096 1.00 86.94 220 ALA A C 1
ATOM 1686 O O . ALA A 1 220 ? 10.921 -7.111 -1.747 1.00 86.94 220 ALA A O 1
ATOM 1687 N N . LEU A 1 221 ? 12.499 -5.561 -1.411 1.00 82.06 221 LEU A N 1
ATOM 1688 C CA . LEU A 1 221 ? 11.896 -4.974 -0.221 1.00 82.06 221 LEU A CA 1
ATOM 1689 C C . LEU A 1 221 ? 10.512 -4.341 -0.457 1.00 82.06 221 LEU A C 1
ATOM 1691 O O . LEU A 1 221 ? 9.730 -4.210 0.485 1.00 82.06 221 LEU A O 1
ATOM 1695 N N . ASN A 1 222 ? 10.193 -3.984 -1.703 1.00 82.75 222 ASN A N 1
ATOM 1696 C CA . ASN A 1 222 ? 8.885 -3.470 -2.104 1.00 82.75 222 ASN A CA 1
ATOM 1697 C C . ASN A 1 222 ? 7.931 -4.581 -2.588 1.00 82.75 222 ASN A C 1
ATOM 1699 O O . ASN A 1 222 ? 6.745 -4.320 -2.797 1.00 82.75 222 ASN A O 1
ATOM 1703 N N . ASN A 1 223 ? 8.390 -5.835 -2.700 1.00 85.06 223 ASN A N 1
ATOM 1704 C CA . ASN A 1 223 ? 7.548 -6.988 -3.033 1.00 85.06 223 ASN A CA 1
ATOM 1705 C C . ASN A 1 223 ? 6.800 -7.535 -1.797 1.00 85.06 223 ASN A C 1
ATOM 1707 O O . ASN A 1 223 ? 6.893 -8.711 -1.444 1.00 85.06 223 ASN A O 1
ATOM 1711 N N . LEU A 1 224 ? 6.039 -6.669 -1.121 1.00 76.94 224 LEU A N 1
ATOM 1712 C CA . LEU A 1 224 ? 5.365 -6.982 0.150 1.00 76.94 224 LEU A CA 1
ATOM 1713 C C . LEU A 1 224 ? 4.377 -8.158 0.043 1.00 76.94 224 LEU A C 1
ATOM 1715 O O . LEU A 1 224 ? 4.172 -8.888 1.010 1.00 76.94 224 LEU A O 1
ATOM 1719 N N . GLY A 1 225 ? 3.767 -8.334 -1.133 1.00 75.06 225 GLY A N 1
ATOM 1720 C CA . GLY A 1 225 ? 2.803 -9.398 -1.419 1.00 75.06 225 GLY A CA 1
ATOM 1721 C C . GLY A 1 225 ? 3.416 -10.712 -1.914 1.00 75.06 225 GLY A C 1
ATOM 1722 O O . GLY A 1 225 ? 2.663 -11.650 -2.158 1.00 75.06 225 GLY A O 1
ATOM 1723 N N . GLY A 1 226 ? 4.742 -10.796 -2.088 1.00 81.69 226 GLY A N 1
ATOM 1724 C CA . GLY A 1 226 ? 5.404 -11.994 -2.619 1.00 81.69 226 GLY A CA 1
ATOM 1725 C C . GLY A 1 226 ? 4.970 -12.340 -4.048 1.00 81.69 226 GLY A C 1
ATOM 1726 O O . GLY A 1 226 ? 4.688 -13.495 -4.361 1.00 81.69 226 GLY A O 1
ATOM 1727 N N . SER A 1 227 ? 4.850 -11.330 -4.910 1.00 86.94 227 SER A N 1
ATOM 1728 C CA . SER A 1 227 ? 4.512 -11.514 -6.319 1.00 86.94 227 SER A CA 1
ATOM 1729 C C . SER A 1 227 ? 5.650 -12.218 -7.054 1.00 86.94 227 SER A C 1
ATOM 1731 O O . SER A 1 227 ? 6.737 -11.661 -7.206 1.00 86.94 227 SER A O 1
ATOM 1733 N N . VAL A 1 228 ? 5.366 -13.408 -7.586 1.00 88.69 228 VAL A N 1
ATOM 1734 C CA . VAL A 1 228 ? 6.301 -14.179 -8.425 1.00 88.69 228 VAL A CA 1
ATOM 1735 C C . VAL A 1 228 ? 6.683 -13.402 -9.688 1.00 88.69 228 VAL A C 1
ATOM 1737 O O . VAL A 1 228 ? 7.816 -13.484 -10.158 1.00 88.69 228 VAL A O 1
ATOM 1740 N N . VAL A 1 229 ? 5.749 -12.612 -10.231 1.00 88.62 229 VAL A N 1
ATOM 1741 C CA . VAL A 1 229 ? 6.014 -11.750 -11.390 1.00 88.62 229 VAL A CA 1
ATOM 1742 C C . VAL A 1 229 ? 7.035 -10.675 -11.022 1.00 88.62 229 VAL A C 1
ATOM 1744 O O . VAL A 1 229 ? 7.990 -10.480 -11.767 1.00 88.62 229 VAL A O 1
ATOM 1747 N N . ALA A 1 230 ? 6.882 -10.028 -9.862 1.00 89.56 230 ALA A N 1
ATOM 1748 C CA . ALA A 1 230 ? 7.841 -9.027 -9.400 1.00 89.56 230 ALA A CA 1
ATOM 1749 C C . ALA A 1 230 ? 9.225 -9.647 -9.152 1.00 89.56 230 ALA A C 1
ATOM 1751 O O . ALA A 1 230 ? 10.222 -9.100 -9.615 1.00 89.56 230 ALA A O 1
ATOM 1752 N N . ASP A 1 231 ? 9.299 -10.821 -8.515 1.00 90.62 231 ASP A N 1
ATOM 1753 C CA . ASP A 1 231 ? 10.573 -11.520 -8.290 1.00 90.62 231 ASP A CA 1
ATOM 1754 C C . ASP A 1 231 ? 11.270 -11.881 -9.606 1.00 90.62 231 ASP A C 1
ATOM 1756 O O . ASP A 1 231 ? 12.480 -11.696 -9.743 1.00 90.62 231 ASP A O 1
ATOM 1760 N N . ARG A 1 232 ? 10.510 -12.328 -10.614 1.00 91.69 232 ARG A N 1
ATOM 1761 C CA . ARG A 1 232 ? 11.041 -12.589 -11.958 1.00 91.69 232 ARG A CA 1
ATOM 1762 C C . ARG A 1 232 ? 11.567 -11.311 -12.618 1.00 91.69 232 ARG A C 1
ATOM 1764 O O . ARG A 1 232 ? 12.673 -11.334 -13.152 1.00 91.69 232 ARG A O 1
ATOM 1771 N N . GLN A 1 233 ? 10.823 -10.204 -12.553 1.00 91.88 233 GLN A N 1
ATOM 1772 C CA . GLN A 1 233 ? 11.239 -8.904 -13.103 1.00 91.88 233 GLN A CA 1
ATOM 1773 C C . GLN A 1 233 ? 12.505 -8.364 -12.418 1.00 91.88 233 GLN A C 1
ATOM 1775 O O . GLN A 1 233 ? 13.412 -7.867 -13.083 1.00 91.88 233 GLN A O 1
ATOM 1780 N N . ILE A 1 234 ? 12.599 -8.489 -11.092 1.00 93.12 234 ILE A N 1
ATOM 1781 C CA . ILE A 1 234 ? 13.782 -8.092 -10.315 1.00 93.12 234 ILE A CA 1
ATOM 1782 C C . ILE A 1 234 ? 14.968 -8.997 -10.665 1.00 93.12 234 ILE A C 1
ATOM 1784 O O . ILE A 1 234 ? 16.078 -8.517 -10.908 1.00 93.12 234 ILE A O 1
ATOM 1788 N N . GLY A 1 235 ? 14.736 -10.310 -10.741 1.00 92.56 235 GLY A N 1
ATOM 1789 C CA . GLY A 1 235 ? 15.729 -11.302 -11.145 1.00 92.56 235 GLY A CA 1
ATOM 1790 C C . GLY A 1 235 ? 16.291 -11.037 -12.542 1.00 92.56 235 GLY A C 1
ATOM 1791 O O . GLY A 1 235 ? 17.499 -11.178 -12.740 1.00 92.56 235 GLY A O 1
ATOM 1792 N N . ALA A 1 236 ? 15.444 -10.561 -13.460 1.00 93.81 236 ALA A N 1
ATOM 1793 C CA . ALA A 1 236 ? 15.780 -10.244 -14.844 1.00 93.81 236 ALA A CA 1
ATOM 1794 C C . ALA A 1 236 ? 16.791 -9.105 -15.018 1.00 93.81 236 ALA A C 1
ATOM 1796 O O . ALA A 1 236 ? 17.366 -8.980 -16.095 1.00 93.81 236 ALA A O 1
ATOM 1797 N N . LEU A 1 237 ? 17.028 -8.262 -14.010 1.00 94.50 237 LEU A N 1
ATOM 1798 C CA . LEU A 1 237 ? 18.038 -7.208 -14.116 1.00 94.50 237 LEU A CA 1
ATOM 1799 C C . LEU A 1 237 ? 19.437 -7.848 -14.167 1.00 94.50 237 LEU A C 1
ATOM 1801 O O . LEU A 1 237 ? 19.905 -8.415 -13.182 1.00 94.50 237 LEU A O 1
ATOM 1805 N N . ALA A 1 238 ? 20.107 -7.792 -15.313 1.00 94.38 238 ALA A N 1
ATOM 1806 C CA . ALA A 1 238 ? 21.371 -8.488 -15.560 1.00 94.38 238 ALA A CA 1
ATOM 1807 C C . ALA A 1 238 ? 22.601 -7.603 -15.329 1.00 94.38 238 ALA A C 1
ATOM 1809 O O . ALA A 1 238 ? 23.635 -8.090 -14.881 1.00 94.38 238 ALA A O 1
ATOM 1810 N N . ALA A 1 239 ? 22.501 -6.309 -15.636 1.00 93.94 239 ALA A N 1
ATOM 1811 C CA . ALA A 1 239 ? 23.577 -5.349 -15.416 1.00 93.94 239 ALA A CA 1
ATOM 1812 C C . ALA A 1 239 ? 23.012 -3.975 -15.056 1.00 93.94 239 ALA A C 1
ATOM 1814 O O . ALA A 1 239 ? 21.943 -3.593 -15.532 1.00 93.94 239 ALA A O 1
ATOM 1815 N N . LEU A 1 240 ? 23.765 -3.228 -14.253 1.00 93.69 240 LEU A N 1
ATOM 1816 C CA . LEU A 1 240 ? 23.528 -1.819 -13.976 1.00 93.69 240 LEU A CA 1
ATOM 1817 C C . LEU A 1 240 ? 24.789 -1.044 -14.343 1.00 93.69 240 LEU A C 1
ATOM 1819 O O . LEU A 1 240 ? 25.872 -1.370 -13.856 1.00 93.69 240 LEU A O 1
ATOM 1823 N N . ARG A 1 241 ? 24.625 -0.001 -15.157 1.00 92.94 241 ARG A N 1
ATOM 1824 C CA . ARG A 1 241 ? 25.602 1.078 -15.270 1.00 92.94 241 ARG A CA 1
ATOM 1825 C C . ARG A 1 241 ? 25.046 2.346 -14.652 1.00 92.94 241 ARG A C 1
ATOM 1827 O O . ARG A 1 241 ? 23.902 2.705 -14.926 1.00 92.94 241 ARG A O 1
ATOM 1834 N N . CYS A 1 242 ? 25.846 3.032 -13.850 1.00 91.06 242 CYS A N 1
ATOM 1835 C CA . CYS A 1 242 ? 25.453 4.273 -13.188 1.00 91.06 242 CYS A CA 1
ATOM 1836 C C . CYS A 1 242 ? 26.508 5.350 -13.440 1.00 91.06 242 CYS A C 1
ATOM 1838 O O . CYS A 1 242 ? 27.655 5.228 -13.014 1.00 91.06 242 CYS A O 1
ATOM 1840 N N . ARG A 1 243 ? 26.128 6.430 -14.133 1.00 90.56 243 ARG A N 1
ATOM 1841 C CA . ARG A 1 243 ? 27.035 7.544 -14.441 1.00 90.56 243 ARG A CA 1
ATOM 1842 C C . ARG A 1 243 ? 26.499 8.851 -13.886 1.00 90.56 243 ARG A C 1
ATOM 1844 O O . ARG A 1 243 ? 25.339 9.197 -14.088 1.00 90.56 243 ARG A O 1
ATOM 1851 N N . ARG A 1 244 ? 27.375 9.626 -13.246 1.00 89.25 244 ARG A N 1
ATOM 1852 C CA . ARG A 1 244 ? 27.075 11.015 -12.884 1.00 89.25 244 ARG A CA 1
ATOM 1853 C C . ARG A 1 244 ? 27.130 11.877 -14.138 1.00 89.25 244 ARG A C 1
ATOM 1855 O O . ARG A 1 244 ? 28.133 11.874 -14.849 1.00 89.25 244 ARG A O 1
ATOM 1862 N N . VAL A 1 245 ? 26.060 12.615 -14.395 1.00 91.12 245 VAL A N 1
ATOM 1863 C CA . VAL A 1 245 ? 25.917 13.468 -15.577 1.00 91.12 245 VAL A CA 1
ATOM 1864 C C . VAL A 1 245 ? 25.410 14.849 -15.184 1.00 91.12 245 VAL A C 1
ATOM 1866 O O . VAL A 1 245 ? 24.726 15.011 -14.176 1.00 91.12 245 VAL A O 1
ATOM 1869 N N . THR A 1 246 ? 25.741 15.850 -15.993 1.00 91.12 246 THR A N 1
ATOM 1870 C CA . THR A 1 246 ? 25.141 17.183 -15.910 1.00 91.12 246 THR A CA 1
ATOM 1871 C C . THR A 1 246 ? 24.251 17.366 -17.128 1.00 91.12 246 THR A C 1
ATOM 1873 O O . THR A 1 246 ? 24.657 17.046 -18.250 1.00 91.12 246 THR A O 1
ATOM 1876 N N . ARG A 1 247 ? 23.028 17.841 -16.911 1.00 89.38 247 ARG A N 1
ATOM 1877 C CA . ARG A 1 247 ? 22.043 18.078 -17.969 1.00 89.38 247 ARG A CA 1
ATOM 1878 C C . ARG A 1 247 ? 21.357 19.397 -17.738 1.00 89.38 247 ARG A C 1
ATOM 1880 O O . ARG A 1 247 ? 21.192 19.817 -16.595 1.00 89.38 247 ARG A O 1
ATOM 1887 N N . HIS A 1 248 ? 20.937 20.000 -18.833 1.00 85.69 248 HIS A N 1
ATOM 1888 C CA . HIS A 1 248 ? 19.993 21.090 -18.800 1.00 85.69 248 HIS A CA 1
ATOM 1889 C C . HIS A 1 248 ? 18.589 20.522 -18.544 1.00 85.69 248 HIS A C 1
ATOM 1891 O O . HIS A 1 248 ? 18.071 19.765 -19.363 1.00 85.69 248 HIS A O 1
ATOM 1897 N N . VAL A 1 249 ? 18.009 20.821 -17.384 1.00 78.06 249 VAL A N 1
ATOM 1898 C CA . VAL A 1 249 ? 16.716 20.297 -16.932 1.00 78.06 249 VAL A CA 1
ATOM 1899 C C . VAL A 1 249 ? 15.771 21.469 -16.681 1.00 78.06 249 VAL A C 1
ATOM 1901 O O . VAL A 1 249 ? 15.986 22.256 -15.759 1.00 78.06 249 VAL A O 1
ATOM 1904 N N . GLY A 1 250 ? 14.705 21.552 -17.477 1.00 74.62 250 GLY A N 1
ATOM 1905 C CA . GLY A 1 250 ? 13.735 22.650 -17.451 1.00 74.62 250 GLY A CA 1
ATOM 1906 C C . GLY A 1 250 ? 13.660 23.396 -18.786 1.00 74.62 250 GLY A C 1
ATOM 1907 O O . GLY A 1 250 ? 14.336 23.032 -19.746 1.00 74.62 250 GLY A O 1
ATOM 1908 N N . GLY A 1 251 ? 12.796 24.412 -18.844 1.00 73.69 251 GLY A N 1
ATOM 1909 C CA . GLY A 1 251 ? 12.539 25.199 -20.058 1.00 73.69 251 GLY A CA 1
ATOM 1910 C C . GLY A 1 251 ? 13.276 26.542 -20.150 1.00 73.69 251 GLY A C 1
ATOM 1911 O O . GLY A 1 251 ? 13.193 27.183 -21.191 1.00 73.69 251 GLY A O 1
ATOM 1912 N N . ASP A 1 252 ? 13.966 26.988 -19.094 1.00 74.00 252 ASP A N 1
ATOM 1913 C CA . ASP A 1 252 ? 14.746 28.240 -19.106 1.00 74.00 252 ASP A CA 1
ATOM 1914 C C . ASP A 1 252 ? 16.083 28.005 -19.829 1.00 74.00 252 ASP A C 1
ATOM 1916 O O . ASP A 1 252 ? 16.804 27.130 -19.393 1.00 74.00 252 ASP A O 1
ATOM 1920 N N . PRO A 1 253 ? 16.456 28.736 -20.892 1.00 69.44 253 PRO A N 1
ATOM 1921 C CA . PRO A 1 253 ? 17.712 28.514 -21.622 1.00 69.44 253 PRO A CA 1
ATOM 1922 C C . PRO A 1 253 ? 19.002 28.823 -20.842 1.00 69.44 253 PRO A C 1
ATOM 1924 O O . PRO A 1 253 ? 20.075 28.353 -21.226 1.00 69.44 253 PRO A O 1
ATOM 1927 N N . TRP A 1 254 ? 18.928 29.661 -19.803 1.00 60.38 254 TRP A N 1
ATOM 1928 C CA . TRP A 1 254 ? 20.096 30.221 -19.107 1.00 60.38 254 TRP A CA 1
ATOM 1929 C C . TRP A 1 254 ? 20.322 29.594 -17.726 1.00 60.38 254 TRP A C 1
ATOM 1931 O O . TRP A 1 254 ? 21.454 29.551 -17.240 1.00 60.38 254 TRP A O 1
ATOM 1941 N N . HIS A 1 255 ? 19.266 29.053 -17.116 1.00 66.69 255 HIS A N 1
ATOM 1942 C CA . H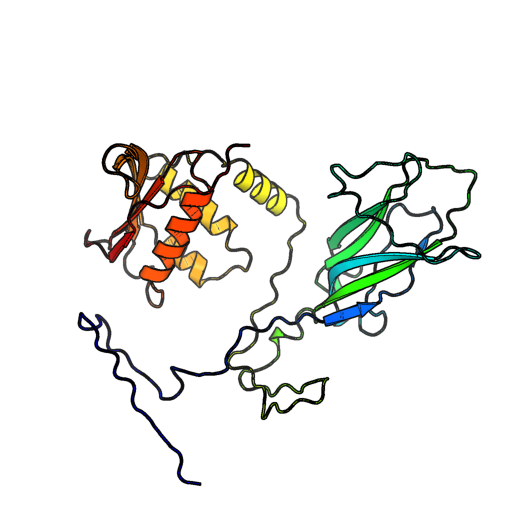IS A 1 255 ? 19.303 28.341 -15.839 1.00 66.69 255 HIS A CA 1
ATOM 1943 C C . HIS A 1 255 ? 18.760 26.925 -16.004 1.00 66.69 255 HIS A C 1
ATOM 1945 O O . HIS A 1 255 ? 17.838 26.693 -16.766 1.00 66.69 255 HIS A O 1
ATOM 1951 N N . GLY A 1 256 ? 19.252 25.974 -15.209 1.00 74.81 256 GLY A N 1
ATOM 1952 C CA . GLY A 1 256 ? 18.691 24.616 -15.214 1.00 74.81 256 GLY A CA 1
ATOM 1953 C C . GLY A 1 256 ? 19.708 23.505 -15.404 1.00 74.81 256 GLY A C 1
ATOM 1954 O O . GLY A 1 256 ? 19.324 22.339 -15.434 1.00 74.81 256 GLY A O 1
ATOM 1955 N N . TYR A 1 257 ? 21.006 23.812 -15.461 1.00 84.44 257 TYR A N 1
ATOM 1956 C CA . TYR A 1 257 ? 22.023 22.770 -15.370 1.00 84.44 257 TYR A CA 1
ATOM 1957 C C . TYR A 1 257 ? 22.015 22.140 -13.981 1.00 84.44 257 TYR A C 1
ATOM 1959 O O . TYR A 1 257 ? 22.375 22.763 -12.983 1.00 84.44 257 TYR A O 1
ATOM 1967 N N . ARG A 1 258 ? 21.604 20.878 -13.924 1.00 86.12 258 ARG A N 1
ATOM 1968 C CA . ARG A 1 258 ? 21.574 20.082 -12.699 1.00 86.12 258 ARG A CA 1
ATOM 1969 C C . ARG A 1 258 ? 22.531 18.916 -12.837 1.00 86.12 258 ARG A C 1
ATOM 1971 O O . ARG A 1 258 ? 22.847 18.489 -13.947 1.00 86.12 258 ARG A O 1
ATOM 1978 N N . ARG A 1 259 ? 23.011 18.409 -11.704 1.00 88.00 259 ARG A N 1
ATOM 1979 C CA . ARG A 1 259 ? 23.747 17.142 -11.645 1.00 88.00 259 ARG A CA 1
ATOM 1980 C C . ARG A 1 259 ? 22.751 16.022 -11.376 1.00 88.00 259 ARG A C 1
ATOM 1982 O O . ARG A 1 259 ? 21.799 16.207 -10.627 1.00 88.00 259 ARG A O 1
ATOM 1989 N N . GLY A 1 260 ? 22.970 14.873 -11.987 1.00 88.75 260 GLY A N 1
ATOM 1990 C CA . GLY A 1 260 ? 22.066 13.739 -11.902 1.00 88.75 260 GLY A CA 1
ATOM 1991 C C . GLY A 1 260 ? 22.760 12.419 -12.156 1.00 88.75 260 GLY A C 1
ATOM 1992 O O . GLY A 1 260 ? 23.976 12.360 -12.368 1.00 88.75 260 GLY A O 1
ATOM 1993 N N . TYR A 1 261 ? 21.957 11.366 -12.134 1.00 89.56 261 TYR A N 1
ATOM 1994 C CA . TYR A 1 261 ? 22.378 10.006 -12.422 1.00 89.56 261 TYR A CA 1
ATOM 1995 C C . TYR A 1 261 ? 21.735 9.544 -13.725 1.00 89.56 261 TYR A C 1
ATOM 1997 O O . TYR A 1 261 ? 20.516 9.586 -13.866 1.00 89.56 261 TYR A O 1
ATOM 2005 N N . ALA A 1 262 ? 22.561 9.093 -14.663 1.00 92.44 262 ALA A N 1
ATOM 2006 C CA . ALA A 1 262 ? 22.126 8.354 -15.836 1.00 92.44 262 ALA A CA 1
ATOM 2007 C C . ALA A 1 262 ? 22.339 6.867 -15.562 1.00 92.44 262 ALA A C 1
ATOM 2009 O O . ALA A 1 262 ? 23.481 6.414 -15.431 1.00 92.44 262 ALA A O 1
ATOM 2010 N N . LEU A 1 263 ? 21.234 6.134 -15.434 1.00 93.44 263 LEU A N 1
ATOM 2011 C CA . LEU A 1 263 ? 21.234 4.699 -15.206 1.00 93.44 263 LEU A CA 1
ATOM 2012 C C . LEU A 1 263 ? 20.949 3.963 -16.510 1.00 93.44 263 LEU A C 1
ATOM 2014 O O . LEU A 1 263 ? 20.034 4.315 -17.257 1.00 93.44 263 LEU A O 1
ATOM 2018 N N . THR A 1 264 ? 21.698 2.893 -16.737 1.00 95.62 264 THR A N 1
ATOM 2019 C CA . THR A 1 264 ? 21.473 1.961 -17.838 1.00 95.62 264 THR A CA 1
ATOM 2020 C C . THR A 1 264 ? 21.313 0.565 -17.261 1.00 95.62 264 THR A C 1
ATOM 2022 O O . THR A 1 264 ? 22.240 0.035 -16.649 1.00 95.62 264 THR A O 1
ATOM 2025 N N . LEU A 1 265 ? 20.128 -0.016 -17.422 1.00 94.94 265 LEU A N 1
ATOM 2026 C CA . LEU A 1 265 ? 19.804 -1.360 -16.960 1.00 94.94 265 LEU A CA 1
ATOM 2027 C C . LEU A 1 265 ? 19.754 -2.309 -18.144 1.00 94.94 265 LEU A C 1
ATOM 2029 O O . LEU A 1 265 ? 18.966 -2.100 -19.063 1.00 94.94 265 LEU A O 1
ATOM 2033 N N . ARG A 1 266 ? 20.544 -3.380 -18.090 1.00 95.12 266 ARG A N 1
ATOM 2034 C CA . ARG A 1 266 ? 20.449 -4.467 -19.065 1.00 95.12 266 ARG A CA 1
ATOM 2035 C C . ARG A 1 266 ? 19.560 -5.569 -18.521 1.00 95.12 266 ARG A C 1
ATOM 2037 O O . ARG A 1 266 ? 19.742 -5.992 -17.378 1.00 95.12 266 ARG A O 1
ATOM 2044 N N . LEU A 1 267 ? 18.632 -6.044 -19.337 1.00 93.88 267 LEU A N 1
ATOM 2045 C CA . LEU A 1 267 ? 17.743 -7.151 -19.010 1.00 93.88 267 LEU A CA 1
ATOM 2046 C C . LEU A 1 267 ? 18.320 -8.477 -19.505 1.00 93.88 267 LEU A C 1
ATOM 2048 O O . LEU A 1 267 ? 18.831 -8.556 -20.617 1.00 93.88 267 LEU A O 1
ATOM 2052 N N . ALA A 1 268 ? 18.192 -9.521 -18.691 1.00 91.06 268 ALA A N 1
ATOM 2053 C CA . ALA A 1 268 ? 18.426 -10.893 -19.110 1.00 91.06 268 ALA A CA 1
ATOM 2054 C C . ALA A 1 268 ? 17.373 -11.318 -20.153 1.00 91.06 268 ALA A C 1
ATOM 2056 O O . ALA A 1 268 ? 16.232 -10.828 -20.104 1.00 91.06 268 ALA A O 1
ATOM 2057 N N . PRO A 1 269 ? 17.709 -12.261 -21.052 1.00 80.00 269 PRO A N 1
ATOM 2058 C CA . PRO A 1 269 ? 16.748 -12.836 -21.984 1.00 80.00 269 PRO A CA 1
ATOM 2059 C C . PRO A 1 269 ? 15.506 -13.347 -21.249 1.00 80.00 269 PRO A C 1
ATOM 2061 O O . PRO A 1 269 ? 15.598 -13.915 -20.162 1.00 80.00 269 PRO A O 1
ATOM 2064 N N . ASP A 1 270 ? 14.330 -13.119 -21.831 1.00 76.88 270 ASP A N 1
ATOM 2065 C CA . ASP A 1 270 ? 13.037 -13.639 -21.365 1.00 76.88 270 ASP A CA 1
ATOM 2066 C C . ASP A 1 270 ? 12.571 -13.215 -19.959 1.00 76.88 270 ASP A C 1
ATOM 2068 O O . ASP A 1 270 ? 11.477 -13.592 -19.520 1.00 76.88 270 ASP A O 1
ATOM 2072 N N . GLY A 1 271 ? 13.354 -12.402 -19.250 1.00 70.75 271 GLY A N 1
ATOM 2073 C CA . GLY A 1 271 ? 13.077 -12.010 -17.873 1.00 70.75 271 GLY A CA 1
ATOM 2074 C C . GLY A 1 271 ? 11.878 -11.067 -17.714 1.00 70.75 271 GLY A C 1
ATOM 2075 O O . GLY A 1 271 ? 11.237 -11.071 -16.668 1.00 70.75 271 GLY A O 1
ATOM 2076 N N . MET A 1 272 ? 11.522 -10.334 -18.774 1.00 80.94 272 MET A N 1
ATOM 2077 C CA . MET A 1 272 ? 10.376 -9.411 -18.818 1.00 80.94 272 MET A CA 1
ATOM 2078 C C . MET A 1 272 ? 9.221 -9.906 -19.711 1.00 80.94 272 MET A C 1
ATOM 2080 O O . MET A 1 272 ? 8.333 -9.126 -20.049 1.00 80.94 272 MET A O 1
ATOM 2084 N N . ARG A 1 273 ? 9.197 -11.189 -20.114 1.00 79.50 273 ARG A N 1
ATOM 2085 C CA . ARG A 1 273 ? 8.085 -11.733 -20.923 1.00 79.50 273 ARG A CA 1
ATOM 2086 C C . ARG A 1 273 ? 6.744 -11.574 -20.204 1.00 79.50 273 ARG A C 1
ATOM 2088 O O . ARG A 1 273 ? 6.643 -11.857 -19.011 1.00 79.50 273 ARG A O 1
ATOM 2095 N N . GLY A 1 274 ? 5.724 -11.133 -20.942 1.00 75.25 274 GLY A N 1
ATOM 2096 C CA . GLY A 1 274 ? 4.388 -10.864 -20.400 1.00 75.25 274 GLY A CA 1
ATOM 2097 C C . GLY A 1 274 ? 4.319 -9.645 -19.473 1.00 75.25 274 GLY A C 1
ATOM 2098 O O . GLY A 1 274 ? 3.315 -9.448 -18.798 1.00 75.25 274 GLY A O 1
ATOM 2099 N N . SER A 1 275 ? 5.382 -8.837 -19.401 1.00 82.12 275 SER A N 1
ATOM 2100 C CA . SER A 1 275 ? 5.440 -7.605 -18.614 1.00 82.12 275 SER A CA 1
ATOM 2101 C C . SER A 1 275 ? 5.753 -6.410 -19.507 1.00 82.12 275 SER A C 1
ATOM 2103 O O . SER A 1 275 ? 6.566 -6.491 -20.424 1.00 82.12 275 SER A O 1
ATOM 2105 N N . SER A 1 276 ? 5.147 -5.261 -19.212 1.00 87.25 276 SER A N 1
ATOM 2106 C CA . SER A 1 276 ? 5.441 -4.028 -19.942 1.00 87.25 276 SER A CA 1
ATOM 2107 C C . SER A 1 276 ? 6.751 -3.411 -19.449 1.00 87.25 276 SER A C 1
ATOM 2109 O O . SER A 1 276 ? 6.801 -2.837 -18.360 1.00 87.25 276 SER A O 1
ATOM 2111 N N . ILE A 1 277 ? 7.803 -3.479 -20.276 1.00 89.88 277 ILE A N 1
ATOM 2112 C CA . ILE A 1 277 ? 9.074 -2.764 -20.040 1.00 89.88 277 ILE A CA 1
ATOM 2113 C C . ILE A 1 277 ? 8.819 -1.256 -19.921 1.00 89.88 277 ILE A C 1
ATOM 2115 O O . ILE A 1 277 ? 9.444 -0.584 -19.101 1.00 89.88 277 ILE A O 1
ATOM 2119 N N . CYS A 1 278 ? 7.861 -0.735 -20.698 1.00 88.94 278 CYS A N 1
ATOM 2120 C CA . CYS A 1 278 ? 7.473 0.670 -20.661 1.00 88.94 278 CYS A CA 1
ATOM 2121 C C . CYS A 1 278 ? 6.963 1.079 -19.265 1.00 88.94 278 CYS A C 1
ATOM 2123 O O . CYS A 1 278 ? 7.458 2.037 -18.667 1.00 88.94 278 CYS A O 1
ATOM 2125 N N . LEU A 1 279 ? 6.012 0.313 -18.716 1.00 91.56 279 LEU A N 1
ATOM 2126 C CA . LEU A 1 279 ? 5.464 0.567 -17.384 1.00 91.56 279 LEU A CA 1
ATOM 2127 C C . LEU A 1 279 ? 6.525 0.363 -16.299 1.00 91.56 279 LEU A C 1
ATOM 2129 O O . LEU A 1 279 ? 6.660 1.205 -15.413 1.00 91.56 279 LEU A O 1
ATOM 2133 N N . PHE A 1 280 ? 7.298 -0.723 -16.389 1.00 92.56 280 PHE A N 1
ATOM 2134 C CA . PHE A 1 280 ? 8.365 -1.021 -15.438 1.00 92.56 280 PHE A CA 1
ATOM 2135 C C . PHE A 1 280 ? 9.380 0.123 -15.359 1.00 92.56 280 PHE A C 1
ATOM 2137 O O . PHE A 1 280 ? 9.652 0.620 -14.268 1.00 92.56 280 PHE A O 1
ATOM 2144 N N . GLY A 1 281 ? 9.896 0.596 -16.497 1.00 94.12 281 GLY A N 1
ATOM 2145 C CA . GLY A 1 281 ? 10.860 1.694 -16.516 1.00 94.12 281 GLY A CA 1
ATOM 2146 C C . GLY A 1 281 ? 10.268 3.024 -16.051 1.00 94.12 281 GLY A C 1
ATOM 2147 O O . GLY A 1 281 ? 10.927 3.746 -15.306 1.00 94.12 281 GLY A O 1
ATOM 2148 N N . ALA A 1 282 ? 9.007 3.322 -16.383 1.00 93.56 282 ALA A N 1
ATOM 2149 C CA . ALA A 1 282 ? 8.340 4.538 -15.915 1.00 93.56 282 ALA A CA 1
ATOM 2150 C C . ALA A 1 282 ? 8.173 4.555 -14.385 1.00 93.56 282 ALA A C 1
ATOM 2152 O O . ALA A 1 282 ? 8.471 5.556 -13.727 1.00 93.56 282 ALA A O 1
ATOM 2153 N N . VAL A 1 283 ? 7.733 3.433 -13.804 1.00 93.62 283 VAL A N 1
ATOM 2154 C CA . VAL A 1 283 ? 7.605 3.279 -12.348 1.00 93.62 283 VAL A CA 1
ATOM 2155 C C . VAL A 1 283 ? 8.980 3.315 -11.686 1.00 93.62 283 VAL A C 1
ATOM 2157 O O . VAL A 1 283 ? 9.162 4.033 -10.704 1.00 93.62 283 VAL A O 1
ATOM 2160 N N . LEU A 1 284 ? 9.963 2.604 -12.243 1.00 92.25 284 LEU A N 1
ATOM 2161 C CA . LEU A 1 284 ? 11.312 2.528 -11.693 1.00 92.25 284 LEU A CA 1
ATOM 2162 C C . LEU A 1 284 ? 12.026 3.882 -11.706 1.00 92.25 284 LEU A C 1
ATOM 2164 O O . LEU A 1 284 ? 12.650 4.247 -10.714 1.00 92.25 284 LEU A O 1
ATOM 2168 N N . GLN A 1 285 ? 11.919 4.655 -12.787 1.00 92.31 285 GLN A N 1
ATOM 2169 C CA . GLN A 1 285 ? 12.493 5.997 -12.844 1.00 92.31 285 GLN A CA 1
ATOM 2170 C C . GLN A 1 285 ? 11.919 6.884 -11.737 1.00 92.31 285 GLN A C 1
ATOM 2172 O O . GLN A 1 285 ? 12.661 7.569 -11.032 1.00 92.31 285 GLN A O 1
ATOM 2177 N N . ARG A 1 286 ? 10.593 6.864 -11.574 1.00 91.12 286 ARG A N 1
ATOM 2178 C CA . ARG A 1 286 ? 9.909 7.680 -10.572 1.00 91.12 286 ARG A CA 1
ATOM 2179 C C . ARG A 1 286 ? 10.251 7.238 -9.158 1.00 91.12 286 ARG A C 1
ATOM 2181 O O . ARG A 1 286 ? 10.481 8.087 -8.305 1.00 91.12 286 ARG A O 1
ATOM 2188 N N . PHE A 1 287 ? 10.356 5.931 -8.940 1.00 88.25 287 PHE A N 1
ATOM 2189 C CA . PHE A 1 287 ? 10.864 5.356 -7.704 1.00 88.25 287 PHE A CA 1
ATOM 2190 C C . PHE A 1 287 ? 12.277 5.872 -7.402 1.00 88.25 287 PHE A C 1
ATOM 2192 O O . PHE A 1 287 ? 12.483 6.493 -6.368 1.00 88.25 287 PHE A O 1
ATOM 2199 N N . LEU A 1 288 ? 13.230 5.728 -8.327 1.00 86.00 288 LEU A N 1
ATOM 2200 C CA . LEU A 1 288 ? 14.610 6.195 -8.141 1.00 86.00 288 LEU A CA 1
ATOM 2201 C C . LEU A 1 288 ? 14.699 7.710 -7.907 1.00 86.00 288 LEU A C 1
ATOM 2203 O O . LEU A 1 288 ? 15.525 8.158 -7.114 1.00 86.00 288 LEU A O 1
ATOM 2207 N N . ALA A 1 289 ? 13.834 8.502 -8.543 1.00 86.12 289 ALA A N 1
ATOM 2208 C CA . ALA A 1 289 ? 13.771 9.942 -8.317 1.00 86.12 289 ALA A CA 1
ATOM 2209 C C . ALA A 1 289 ? 13.373 10.304 -6.872 1.00 86.12 289 ALA A C 1
ATOM 2211 O O . ALA A 1 289 ? 13.840 11.322 -6.372 1.00 86.12 289 ALA A O 1
ATOM 2212 N N . LEU A 1 290 ? 12.585 9.477 -6.169 1.00 83.06 290 LEU A N 1
ATOM 2213 C CA . LEU A 1 290 ? 12.239 9.698 -4.753 1.00 83.06 290 LEU A CA 1
ATOM 2214 C C . LEU A 1 290 ? 13.425 9.471 -3.799 1.00 83.06 290 LEU A C 1
ATOM 2216 O O . LEU A 1 290 ? 13.484 10.087 -2.735 1.00 83.06 290 LEU A O 1
ATOM 2220 N N . TYR A 1 291 ? 14.371 8.614 -4.186 1.00 77.00 291 TYR A N 1
ATOM 2221 C CA . TYR A 1 291 ? 15.591 8.331 -3.419 1.00 77.00 291 TYR A CA 1
ATOM 2222 C C . TYR A 1 291 ? 16.765 9.241 -3.819 1.00 77.00 291 TYR A C 1
ATOM 2224 O O . TYR A 1 291 ? 17.820 9.223 -3.181 1.00 77.00 291 TYR A O 1
ATOM 2232 N N . GLY A 1 292 ? 16.623 10.009 -4.903 1.00 73.81 292 GLY A N 1
ATOM 2233 C CA . GLY A 1 292 ? 17.626 10.974 -5.331 1.00 73.81 292 GLY A CA 1
ATOM 2234 C C . GLY A 1 292 ? 17.711 12.133 -4.341 1.00 73.81 292 GLY A C 1
ATOM 2235 O O . GLY A 1 292 ? 16.683 12.649 -3.910 1.00 73.81 292 GLY A O 1
ATOM 2236 N N . GLY A 1 293 ? 18.928 12.571 -4.015 1.00 73.56 293 GLY A N 1
ATOM 2237 C CA . GLY A 1 293 ? 19.123 13.717 -3.126 1.00 73.56 293 GLY A CA 1
ATOM 2238 C C . GLY A 1 293 ? 18.551 15.022 -3.693 1.00 73.56 293 GLY A C 1
ATOM 2239 O O . GLY A 1 293 ? 18.239 15.129 -4.885 1.00 73.56 293 GLY A O 1
ATOM 2240 N N . VAL A 1 294 ? 18.468 16.041 -2.837 1.00 73.69 294 VAL A N 1
ATOM 2241 C CA . VAL A 1 294 ? 18.006 17.390 -3.199 1.00 73.69 294 VAL A CA 1
ATOM 2242 C C . VAL A 1 294 ? 18.737 17.897 -4.453 1.00 73.69 294 VAL A C 1
ATOM 2244 O O . VAL A 1 294 ? 19.940 17.689 -4.619 1.00 73.69 294 VAL A O 1
ATOM 2247 N N . ASN A 1 295 ? 18.003 18.557 -5.355 1.00 77.69 295 ASN A N 1
ATOM 2248 C CA . ASN A 1 295 ? 18.518 19.139 -6.605 1.00 77.69 295 ASN A CA 1
ATOM 2249 C C . ASN A 1 295 ? 19.175 18.147 -7.584 1.00 77.69 295 ASN A C 1
ATOM 2251 O O . ASN A 1 295 ? 19.934 18.555 -8.466 1.00 77.69 295 ASN A O 1
ATOM 2255 N N . THR A 1 296 ? 18.857 16.857 -7.465 1.00 83.56 296 THR A N 1
ATOM 2256 C CA . THR A 1 296 ? 19.335 15.807 -8.374 1.00 83.56 296 THR A CA 1
ATOM 2257 C C . THR A 1 296 ? 18.244 15.415 -9.374 1.00 83.56 296 THR A C 1
ATOM 2259 O O . THR A 1 296 ? 17.056 15.574 -9.096 1.00 83.56 296 THR A O 1
ATOM 2262 N N . PHE A 1 297 ? 18.620 14.891 -10.542 1.00 88.81 297 PHE A N 1
ATOM 2263 C CA . PHE A 1 297 ? 17.693 14.213 -11.458 1.00 88.81 297 PHE A CA 1
ATOM 2264 C C . PHE A 1 297 ? 18.132 12.771 -11.737 1.00 88.81 297 PHE A C 1
ATOM 2266 O O . PHE A 1 297 ? 19.295 12.413 -11.534 1.00 88.81 297 PHE A O 1
ATOM 2273 N N . VAL A 1 298 ? 17.201 11.964 -12.242 1.00 90.50 298 VAL A N 1
ATOM 2274 C CA . VAL A 1 298 ? 17.444 10.589 -12.684 1.00 90.50 298 VAL A CA 1
ATOM 2275 C C . VAL A 1 298 ? 16.998 10.409 -14.139 1.00 90.50 298 VAL A C 1
ATOM 2277 O O . VAL A 1 298 ? 15.861 10.713 -14.499 1.00 90.50 298 VAL A O 1
ATOM 2280 N N . GLU A 1 299 ? 17.900 9.897 -14.970 1.00 93.19 299 GLU A N 1
ATOM 2281 C CA . GLU A 1 299 ? 17.638 9.379 -16.318 1.00 93.19 299 GLU A CA 1
ATOM 2282 C C . GLU A 1 299 ? 17.725 7.853 -16.278 1.00 93.19 299 GLU A C 1
ATOM 2284 O O . GLU A 1 299 ? 18.617 7.299 -15.630 1.00 93.19 299 GLU A O 1
ATOM 2289 N N . LEU A 1 300 ? 16.825 7.172 -16.987 1.00 95.81 300 LEU A N 1
ATOM 2290 C CA . LEU A 1 300 ? 16.822 5.715 -17.072 1.00 95.81 300 LEU A CA 1
ATOM 2291 C C . LEU A 1 300 ? 16.835 5.276 -18.532 1.00 95.81 300 LEU A C 1
ATOM 2293 O O . LEU A 1 300 ? 16.058 5.755 -19.350 1.00 95.81 300 LEU A O 1
ATOM 2297 N N . THR A 1 301 ? 17.700 4.324 -18.849 1.00 96.69 301 THR A N 1
ATOM 2298 C CA . THR A 1 301 ? 17.690 3.593 -20.117 1.00 96.69 301 THR A CA 1
ATOM 2299 C C . THR A 1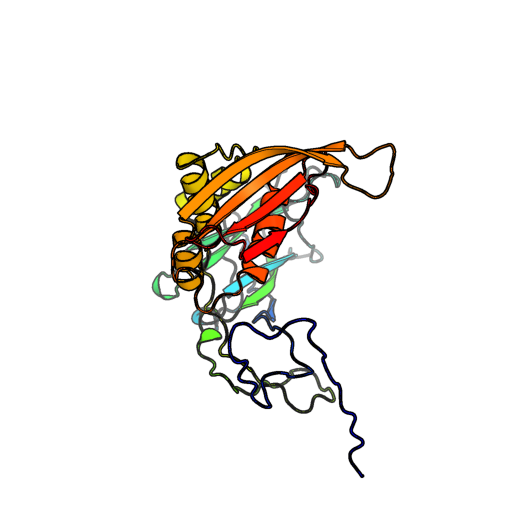 301 ? 17.623 2.109 -19.806 1.00 96.69 301 THR A C 1
ATOM 2301 O O . THR A 1 301 ? 18.367 1.625 -18.953 1.00 96.69 301 THR A O 1
ATOM 2304 N N . ILE A 1 302 ? 16.724 1.390 -20.469 1.00 95.75 302 ILE A N 1
ATOM 2305 C CA . ILE A 1 302 ? 16.632 -0.065 -20.375 1.00 95.75 302 ILE A CA 1
ATOM 2306 C C . ILE A 1 302 ? 17.065 -0.653 -21.713 1.00 95.75 302 ILE A C 1
ATOM 2308 O O . ILE A 1 302 ? 16.579 -0.237 -22.764 1.00 95.75 302 ILE A O 1
ATOM 2312 N N . GLU A 1 303 ? 17.970 -1.620 -21.660 1.00 94.81 303 GLU A N 1
ATOM 2313 C CA . GLU A 1 303 ? 18.532 -2.335 -22.803 1.00 94.81 303 GLU A CA 1
ATOM 2314 C C . GLU A 1 303 ? 18.158 -3.820 -22.729 1.00 94.81 303 GLU A C 1
ATOM 2316 O O . GLU A 1 303 ? 18.100 -4.417 -21.648 1.00 94.81 303 GLU A O 1
ATOM 2321 N N . HIS A 1 304 ? 17.925 -4.427 -23.888 1.00 91.38 304 HIS A N 1
ATOM 2322 C CA . HIS A 1 304 ? 17.888 -5.878 -24.036 1.00 91.38 304 HIS A CA 1
ATOM 2323 C C . HIS A 1 304 ? 19.297 -6.475 -23.870 1.00 91.38 304 HIS A C 1
ATOM 2325 O O . HIS A 1 304 ? 20.297 -5.755 -23.841 1.00 91.38 304 HIS A O 1
ATOM 2331 N N . ASP A 1 305 ? 19.393 -7.801 -23.765 1.00 89.81 305 ASP A N 1
ATOM 2332 C CA . ASP A 1 305 ? 20.678 -8.489 -23.571 1.00 89.81 305 ASP A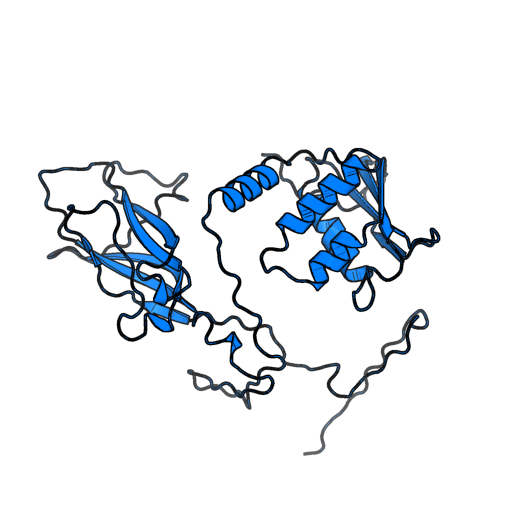 CA 1
ATOM 2333 C C . ASP A 1 305 ? 21.676 -8.240 -24.723 1.0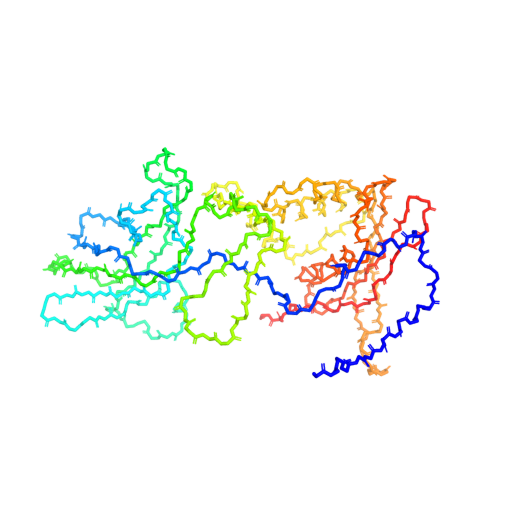0 89.81 305 ASP A C 1
ATOM 2335 O O . ASP A 1 305 ? 22.879 -8.111 -24.490 1.00 89.81 305 ASP A O 1
ATOM 2339 N N . ASP A 1 306 ? 21.159 -8.059 -25.945 1.00 88.81 306 ASP A N 1
ATOM 2340 C CA . ASP A 1 306 ? 21.915 -7.717 -27.158 1.00 88.81 306 ASP A CA 1
ATOM 2341 C C . ASP A 1 306 ? 22.370 -6.241 -27.226 1.00 88.81 306 ASP A C 1
ATOM 2343 O O . ASP A 1 306 ? 23.027 -5.836 -28.186 1.00 88.81 306 ASP A O 1
ATOM 2347 N N . GLY A 1 307 ? 22.038 -5.431 -26.214 1.00 86.56 307 GLY A N 1
ATOM 2348 C CA . GLY A 1 307 ? 22.382 -4.010 -26.130 1.00 86.56 307 GLY A CA 1
ATOM 2349 C C . GLY A 1 307 ? 21.429 -3.078 -26.881 1.00 86.56 307 GLY A C 1
ATOM 2350 O O . GLY A 1 307 ? 21.637 -1.864 -26.874 1.00 86.56 307 GLY A O 1
ATOM 2351 N N . ARG A 1 308 ? 20.367 -3.589 -27.519 1.00 90.38 308 ARG A N 1
ATOM 2352 C CA . ARG A 1 308 ? 19.347 -2.728 -28.132 1.00 90.38 308 ARG A CA 1
ATOM 2353 C C . ARG A 1 308 ? 18.548 -2.010 -27.051 1.00 90.38 308 ARG A C 1
ATOM 2355 O O . ARG A 1 308 ? 18.078 -2.628 -26.097 1.00 90.38 308 ARG A O 1
ATOM 2362 N N . VAL A 1 309 ? 18.339 -0.708 -27.228 1.00 92.12 309 VAL A N 1
ATOM 2363 C CA . VAL A 1 309 ? 17.531 0.100 -26.305 1.00 92.12 309 VAL A CA 1
ATOM 2364 C C . VAL A 1 309 ? 16.068 -0.336 -26.390 1.00 92.12 309 VAL A C 1
ATOM 2366 O O . VAL A 1 309 ? 15.433 -0.207 -27.435 1.00 92.12 309 VAL A O 1
ATOM 2369 N N . ALA A 1 310 ? 15.543 -0.833 -25.273 1.00 89.31 310 ALA A N 1
ATOM 2370 C CA . ALA A 1 310 ? 14.143 -1.203 -25.095 1.00 89.31 310 ALA A CA 1
ATOM 2371 C C . ALA A 1 310 ? 13.275 0.014 -24.734 1.00 89.31 310 ALA A C 1
ATOM 2373 O O . ALA A 1 310 ? 12.096 0.078 -25.075 1.00 89.31 310 ALA A O 1
ATOM 2374 N N . GLY A 1 311 ? 13.854 0.987 -24.027 1.00 91.44 311 GLY A N 1
ATOM 2375 C CA . GLY A 1 311 ? 13.176 2.221 -23.648 1.00 91.44 311 GLY A CA 1
ATOM 2376 C C . GLY A 1 311 ? 14.125 3.230 -23.013 1.00 91.44 311 GLY A C 1
ATOM 2377 O O . GLY A 1 311 ? 15.125 2.862 -22.392 1.00 91.44 311 GLY A O 1
ATOM 2378 N N . HIS A 1 312 ? 13.798 4.510 -23.169 1.00 94.69 312 HIS A N 1
ATOM 2379 C CA . HIS A 1 312 ? 14.524 5.617 -22.564 1.00 94.69 312 HIS A CA 1
ATOM 2380 C C . HIS A 1 312 ? 13.547 6.578 -21.889 1.00 94.69 312 HIS A C 1
ATOM 2382 O O . HIS A 1 312 ? 12.546 6.982 -22.480 1.00 94.69 312 HIS A O 1
ATOM 2388 N N . TRP A 1 313 ? 13.876 6.966 -20.662 1.00 95.12 313 TRP A N 1
ATOM 2389 C CA . TRP A 1 313 ? 13.142 7.931 -19.864 1.00 95.12 313 TRP A CA 1
ATOM 2390 C C . TRP A 1 313 ? 14.086 9.081 -19.511 1.00 95.12 313 TRP A C 1
ATOM 2392 O O . TRP A 1 313 ? 15.063 8.905 -18.773 1.00 95.12 313 TRP A O 1
ATOM 2402 N N . GLY A 1 314 ? 13.793 10.254 -20.078 1.00 92.31 314 GLY A N 1
ATOM 2403 C CA . GLY A 1 314 ? 14.597 11.468 -19.920 1.00 92.31 314 GLY A CA 1
ATOM 2404 C C . GLY A 1 314 ? 14.544 12.041 -18.503 1.00 92.31 314 GLY A C 1
ATOM 2405 O O . GLY A 1 314 ? 13.757 11.591 -17.680 1.00 92.31 314 GLY A O 1
ATOM 2406 N N . ALA A 1 315 ? 15.376 13.040 -18.210 1.00 90.81 315 ALA A N 1
ATOM 2407 C CA . ALA A 1 315 ? 15.624 13.526 -16.852 1.00 90.81 315 ALA A CA 1
ATOM 2408 C C . ALA A 1 315 ? 14.352 13.826 -16.034 1.00 90.81 315 ALA A C 1
ATOM 2410 O O . ALA A 1 315 ? 13.601 14.753 -16.337 1.00 90.81 315 ALA A O 1
ATOM 2411 N N . LEU A 1 316 ? 14.172 13.090 -14.933 1.00 89.56 316 LEU A N 1
ATOM 2412 C CA . LEU A 1 316 ? 13.143 13.340 -13.928 1.00 89.56 316 LEU A CA 1
ATOM 2413 C C . LEU A 1 316 ? 13.788 13.913 -12.663 1.00 89.56 316 LEU A C 1
ATOM 2415 O O . LEU A 1 316 ? 14.654 13.278 -12.059 1.00 89.56 316 LEU A O 1
ATOM 2419 N N . ALA A 1 317 ? 13.388 15.121 -12.267 1.00 85.62 317 ALA A N 1
ATOM 2420 C CA . ALA A 1 317 ? 13.898 15.755 -11.055 1.00 85.62 317 ALA A CA 1
ATOM 2421 C C . ALA A 1 317 ? 13.435 15.005 -9.795 1.00 85.62 317 ALA A C 1
ATOM 2423 O O . ALA A 1 317 ? 12.285 14.570 -9.712 1.00 85.62 317 ALA A O 1
ATOM 2424 N N . SER A 1 318 ? 14.325 14.893 -8.806 1.00 76.56 318 SER A N 1
ATOM 2425 C CA . SER A 1 318 ? 13.958 14.426 -7.470 1.00 76.56 318 SER A CA 1
ATOM 2426 C C . SER A 1 318 ? 12.928 15.370 -6.853 1.00 76.56 318 SER A C 1
ATOM 2428 O O . SER A 1 318 ? 13.039 16.593 -6.966 1.00 76.56 318 SER A O 1
ATOM 2430 N N . ALA A 1 319 ? 11.923 14.779 -6.209 1.00 64.62 319 ALA A N 1
ATOM 2431 C CA . ALA A 1 319 ? 10.853 15.489 -5.517 1.00 64.62 319 ALA A CA 1
ATOM 2432 C C . ALA A 1 319 ? 11.138 15.672 -4.015 1.00 64.62 319 ALA A C 1
ATOM 2434 O O . ALA A 1 319 ? 10.236 16.054 -3.270 1.00 64.62 319 AL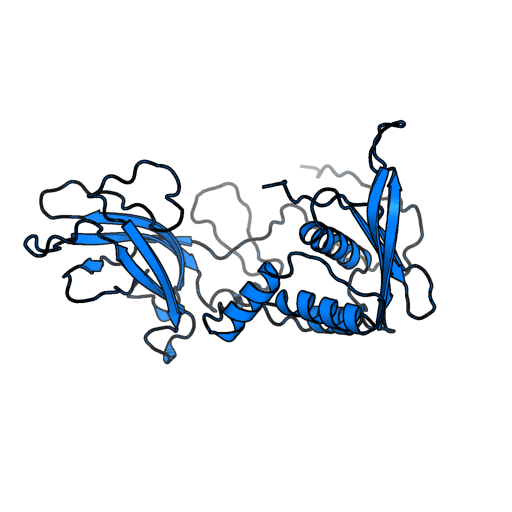A A O 1
ATOM 2435 N N . GLN A 1 320 ? 12.363 15.391 -3.551 1.00 60.00 320 GLN A N 1
ATOM 2436 C CA . GLN A 1 320 ? 12.734 15.679 -2.169 1.00 60.00 320 GLN A CA 1
ATOM 2437 C C . GLN A 1 320 ? 12.727 17.194 -1.939 1.00 60.00 320 GLN A C 1
ATOM 2439 O O . GLN A 1 320 ? 13.535 17.931 -2.511 1.00 60.00 320 GLN A O 1
ATOM 2444 N N . LEU A 1 321 ? 11.800 17.653 -1.097 1.00 40.75 321 LEU A N 1
ATOM 2445 C CA . LEU A 1 321 ? 11.835 19.004 -0.552 1.00 40.75 321 LEU A CA 1
ATOM 2446 C C . LEU A 1 321 ? 13.093 19.134 0.325 1.00 40.75 321 LEU A C 1
ATOM 2448 O O . LEU A 1 321 ? 13.362 18.218 1.108 1.00 40.75 321 LEU A O 1
ATOM 2452 N N . PRO A 1 322 ? 13.868 20.228 0.217 1.00 39.75 322 PRO A N 1
ATOM 2453 C CA . PRO A 1 322 ? 14.866 20.535 1.230 1.00 39.75 322 PRO A CA 1
ATOM 2454 C C . PRO A 1 322 ? 14.124 20.718 2.560 1.00 39.75 322 PRO A C 1
ATOM 2456 O O . PRO A 1 322 ? 13.266 21.594 2.664 1.00 39.75 322 PRO A O 1
ATOM 2459 N N . LEU A 1 323 ? 14.388 19.832 3.522 1.00 33.62 323 LEU A N 1
ATOM 2460 C CA . LEU A 1 323 ? 13.970 20.015 4.913 1.00 33.62 323 LEU A CA 1
ATOM 2461 C C . LEU A 1 323 ? 14.734 21.184 5.539 1.00 33.62 323 LEU A C 1
ATOM 2463 O O . LEU A 1 323 ? 15.944 21.313 5.235 1.00 33.62 323 LEU A O 1
#